Protein AF-A0A8J3MS74-F1 (afdb_monomer_lite)

Sequence (322 aa):
MGRALGVECVRGQVSFDDCRECAAQPLHPCPWPSDLVAMMRGEGFNEPDEQTFSPSRILGCSRQRVLMQQHGYYIIMKNQYPMVRGHMFHALMEGAPPVPGWLGAIREVRMSIPIKTRYGTMQFRAKSDCIQVIDTRPGDEVTELDIRVLDYKSTSKIEHSKLKADREHQMQVNMYGLVAAQCIPLYLLADPEDEKLDLVTRRSVKKIHKYLPELVGKSVIVNVVGLEVGYAAMEKARRFVSEGELSDKGKMTKRSRPQEWEDIVLDAITLLPLHTTYSYVQAKIEELIAAEENLPKPFEPDEDDYWRCERCPVYDACHKEG

Foldseek 3Di:
DAAAQEAQDPVGGDGPVVVLVLLPDPDRPGPDHNVLVVVLVDPPPDQDPLQEAELVNFQDDLQVVLCVHVDHHHHYSVVSNQVSVFVVVLVVLQPDDPDPPFPFKQAQAKFWDWAQAPVGTGIYIYGFRIKTFDDWADDPAEIETEIETEHEHEDQDDALPCQEDDPSVLLNSLLVLLRCQPGLQVLLQDDLPPPPDDPSSSVNSVSSCVGCVVSRNGRYGYHHPKYKYWYDHPVDIDMAMQDDWDWDFGDFPDPDPVTDTDIGTHDHRDNDDSVVSSVSRRVSSVVSVCCSVDPDDQDPPPDPCRDDLVPGPCSCVNVVVD

Organism: NCBI:txid2778364

Secondary structure (DSSP, 8-state):
---EEEEEETTEEEEHHHHHHHHTSTT-S-SS-HHHHHHHH-S--PPPPTTEE-HHHHSS-HHHHHHHHHS-EEEEHHHHHHHHHHHHHHHHHHHSPPPTT-SEEEEEEEEEEEEEETTEEEEEEEEEEEEEEEEEE--SS-EEEEEEEEEEEE-S---TT--S--HHHHHHHHHHHHHHHHHHHHHHHS-TT-TTS-HHHHHHHHHHHHH-GGGTTS-EEEEEEEEEEEEE-SS-EEEEESSS-EEEEEEEEE-SSSPEEEEEEEPPP----HHHHHHHHHHHHHHHHHHHHH---PPPTTSTTTT-GGG-TTHHHHHHH-

pLDDT: mean 87.59, std 13.0, range [40.66, 98.62]

Radius of gyration: 22.31 Å; chains: 1; bounding box: 61×44×61 Å

InterPro domains:
  IPR011604 PD-(D/E)XK endonuclease-like domain superfamily [G3DSA:3.90.320.10] (39-320)
  IPR038726 PD-(D/E)XK endonuclease-like domain, AddAB-type [PF12705] (120-319)

Structure (mmCIF, N/CA/C/O backbone):
data_AF-A0A8J3MS74-F1
#
_entry.i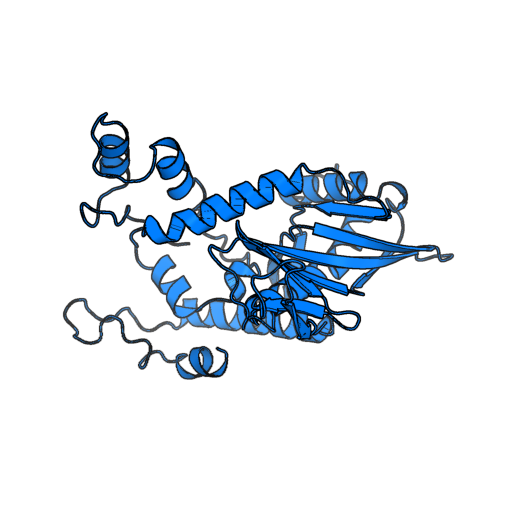d   AF-A0A8J3MS74-F1
#
loop_
_atom_site.group_PDB
_atom_site.id
_atom_site.type_symbol
_atom_site.label_atom_id
_atom_site.label_alt_id
_atom_site.label_comp_id
_atom_site.label_asym_id
_atom_site.label_entity_id
_atom_site.label_seq_id
_atom_site.pdbx_PDB_ins_code
_atom_site.Cartn_x
_atom_site.Cartn_y
_atom_site.Cartn_z
_atom_site.occupancy
_atom_site.B_iso_or_equiv
_atom_site.auth_seq_id
_atom_site.auth_comp_id
_atom_site.auth_asym_id
_atom_site.auth_atom_id
_atom_site.pdbx_PDB_model_num
ATOM 1 N N . MET A 1 1 ? 16.541 1.533 -3.091 1.00 58.94 1 MET A N 1
ATOM 2 C CA . MET A 1 1 ? 16.831 1.026 -4.454 1.00 58.94 1 MET A CA 1
ATOM 3 C C . MET A 1 1 ? 18.295 1.312 -4.742 1.00 58.94 1 MET A C 1
ATOM 5 O O . MET A 1 1 ? 18.808 2.240 -4.134 1.00 58.94 1 MET A O 1
ATOM 9 N N . GLY A 1 2 ? 18.976 0.541 -5.592 1.00 62.22 2 GLY A N 1
ATOM 10 C CA . GLY A 1 2 ? 20.381 0.834 -5.906 1.00 62.22 2 GLY A CA 1
ATOM 11 C C . GLY A 1 2 ? 20.553 2.057 -6.784 1.00 62.22 2 GLY A C 1
ATOM 12 O O . GLY A 1 2 ? 19.585 2.724 -7.168 1.00 62.22 2 GLY A O 1
ATOM 13 N N . ARG A 1 3 ? 21.814 2.344 -7.098 1.00 76.38 3 ARG A N 1
ATOM 14 C CA . ARG A 1 3 ? 22.207 3.519 -7.868 1.00 76.38 3 ARG A CA 1
ATOM 15 C C . ARG A 1 3 ? 21.774 3.369 -9.327 1.00 76.38 3 ARG A C 1
ATOM 17 O O . ARG A 1 3 ? 22.382 2.620 -10.086 1.00 76.38 3 ARG A O 1
ATOM 24 N N . ALA A 1 4 ? 20.757 4.119 -9.740 1.00 79.44 4 ALA A N 1
ATOM 25 C CA . ALA A 1 4 ? 20.441 4.247 -11.157 1.00 79.44 4 ALA A CA 1
ATOM 26 C C . ALA A 1 4 ? 21.623 4.914 -11.893 1.00 79.44 4 ALA A C 1
ATOM 28 O O . ALA A 1 4 ? 22.127 5.952 -11.461 1.00 79.44 4 ALA A O 1
ATOM 29 N N . LEU A 1 5 ? 22.082 4.309 -12.989 1.00 83.12 5 LEU A N 1
ATOM 30 C CA . LEU A 1 5 ? 23.198 4.802 -13.809 1.00 83.12 5 LEU A CA 1
ATOM 31 C C . LEU A 1 5 ? 22.742 5.843 -14.840 1.00 83.12 5 LEU A C 1
ATOM 33 O O . LEU A 1 5 ? 23.529 6.672 -15.295 1.00 83.12 5 LEU A O 1
ATOM 37 N N . GLY A 1 6 ? 21.464 5.802 -15.204 1.00 87.38 6 GLY A N 1
ATOM 38 C CA . GLY A 1 6 ? 20.871 6.653 -16.221 1.00 87.38 6 GLY A CA 1
ATOM 39 C C . GLY A 1 6 ? 19.510 6.125 -16.653 1.00 87.38 6 GLY A C 1
ATOM 40 O O . GLY A 1 6 ? 18.809 5.468 -15.878 1.00 87.38 6 GLY A O 1
ATOM 41 N N . VAL A 1 7 ? 19.138 6.382 -17.905 1.00 88.12 7 VAL A N 1
ATOM 42 C CA . VAL A 1 7 ? 17.865 5.938 -18.483 1.00 88.12 7 VAL A CA 1
ATOM 43 C C . VAL A 1 7 ? 18.086 5.095 -19.733 1.00 88.12 7 VAL A C 1
ATOM 45 O O . VAL A 1 7 ? 19.011 5.334 -20.506 1.00 88.12 7 VAL A O 1
ATOM 48 N N . GLU A 1 8 ? 17.203 4.130 -19.952 1.00 90.00 8 GLU A N 1
ATOM 49 C CA . GLU A 1 8 ? 17.050 3.440 -21.226 1.00 90.00 8 GLU A CA 1
ATOM 50 C C . GLU A 1 8 ? 15.904 4.099 -22.004 1.00 90.00 8 GLU A C 1
ATOM 52 O O . GLU A 1 8 ? 14.760 4.179 -21.533 1.00 90.00 8 GLU A O 1
ATOM 57 N N . CYS A 1 9 ? 16.220 4.623 -23.189 1.00 88.00 9 CYS A N 1
ATOM 58 C CA . CYS A 1 9 ? 15.274 5.313 -24.062 1.00 88.00 9 CYS A CA 1
ATOM 59 C C . CYS A 1 9 ? 15.516 4.970 -25.542 1.00 88.00 9 CYS A C 1
ATOM 61 O O . CYS A 1 9 ? 16.286 4.075 -25.877 1.00 88.00 9 CYS A O 1
ATOM 63 N N . VAL A 1 10 ? 14.880 5.707 -26.460 1.00 88.44 10 VAL A N 1
ATOM 64 C CA . VAL A 1 10 ? 15.026 5.503 -27.917 1.00 88.44 10 VAL A CA 1
ATOM 65 C C . VAL A 1 10 ? 16.458 5.703 -28.440 1.00 88.44 10 VAL A C 1
ATOM 67 O O . VAL A 1 10 ? 16.754 5.311 -29.562 1.00 88.44 10 VAL A O 1
ATOM 70 N N . ARG A 1 11 ? 17.349 6.304 -27.638 1.00 88.31 11 ARG A N 1
ATOM 71 C CA . ARG A 1 11 ? 18.782 6.479 -27.932 1.00 88.31 11 ARG A CA 1
ATOM 72 C C . ARG A 1 11 ? 19.665 5.382 -27.313 1.00 88.31 11 ARG A C 1
ATOM 74 O O . ARG A 1 11 ? 20.883 5.489 -27.390 1.00 88.31 11 ARG A O 1
ATOM 81 N N . GLY A 1 12 ? 19.071 4.362 -26.691 1.00 90.31 12 GLY A N 1
ATOM 82 C CA . GLY A 1 12 ? 19.771 3.344 -25.907 1.00 90.31 12 GLY A CA 1
ATOM 83 C C . GLY A 1 12 ? 19.919 3.735 -24.434 1.00 90.31 12 GLY A C 1
ATOM 84 O O . GLY A 1 12 ? 19.079 4.448 -23.882 1.00 90.31 12 GLY A O 1
ATOM 85 N N . GLN A 1 13 ? 20.983 3.242 -23.801 1.00 91.75 13 GLN A N 1
ATOM 86 C CA . GLN A 1 13 ? 21.345 3.544 -22.416 1.00 91.75 13 GLN A CA 1
ATOM 87 C C . GLN A 1 13 ? 22.157 4.843 -22.368 1.00 91.75 13 GLN A C 1
ATOM 89 O O . GLN A 1 13 ? 23.246 4.917 -22.931 1.00 91.75 13 GLN A O 1
ATOM 94 N N . VAL A 1 14 ? 21.625 5.876 -21.715 1.00 91.06 14 VAL A N 1
ATOM 95 C CA . VAL A 1 14 ? 22.258 7.203 -21.621 1.00 91.06 14 VAL A CA 1
ATOM 96 C C . VAL A 1 14 ? 22.320 7.671 -20.173 1.00 91.06 14 VAL A C 1
ATOM 98 O O . VAL A 1 14 ? 21.471 7.293 -19.362 1.00 91.06 14 VAL A O 1
ATOM 101 N N . SER A 1 15 ? 23.312 8.498 -19.834 1.00 90.75 15 SER A N 1
ATOM 102 C CA . SER A 1 15 ? 23.435 9.063 -18.486 1.00 90.75 15 SER A CA 1
ATOM 103 C C . SER A 1 15 ? 22.275 10.018 -18.162 1.00 90.75 15 SER A C 1
ATOM 105 O O . SER A 1 15 ? 21.540 10.474 -19.046 1.00 90.75 15 SER A O 1
ATOM 107 N N . PHE A 1 16 ? 22.090 10.352 -16.882 1.00 88.50 16 PHE A N 1
ATOM 108 C CA . PHE A 1 16 ? 21.077 11.339 -16.491 1.00 88.50 16 PHE A CA 1
ATOM 109 C C . PHE A 1 16 ? 21.352 12.741 -17.037 1.00 88.50 16 PHE A C 1
ATOM 111 O O . PHE A 1 16 ? 20.392 13.450 -17.361 1.00 88.50 16 PHE A O 1
ATOM 118 N N . ASP A 1 17 ? 22.625 13.126 -17.150 1.00 90.00 17 ASP A N 1
ATOM 119 C CA . ASP A 1 17 ? 23.031 14.418 -17.700 1.00 90.00 17 ASP A CA 1
ATOM 120 C C . ASP A 1 17 ? 22.731 14.479 -19.201 1.00 90.00 17 ASP A C 1
ATOM 122 O O . ASP A 1 17 ? 22.009 15.381 -19.627 1.00 90.00 17 ASP A O 1
ATOM 126 N N . ASP A 1 18 ? 23.114 13.450 -19.966 1.00 92.81 18 ASP A N 1
ATOM 127 C CA . ASP A 1 18 ? 22.788 13.352 -21.398 1.00 92.81 18 ASP A CA 1
ATOM 128 C C . ASP A 1 18 ? 21.273 13.357 -21.635 1.00 92.81 18 ASP A C 1
ATOM 130 O O . ASP A 1 18 ? 20.766 13.981 -22.571 1.00 92.81 18 ASP A O 1
ATOM 134 N N . CYS A 1 19 ? 20.517 12.664 -20.776 1.00 90.56 19 CYS A N 1
ATOM 135 C CA . CYS A 1 19 ? 19.060 12.671 -20.825 1.00 90.56 19 CYS A CA 1
ATOM 136 C C . CYS A 1 19 ? 18.491 14.073 -20.562 1.00 90.56 19 CYS A C 1
ATOM 138 O O . CYS A 1 19 ? 17.530 14.472 -21.222 1.00 90.56 19 CYS A O 1
ATOM 140 N N . ARG A 1 20 ? 19.051 14.820 -19.599 1.00 89.56 20 ARG A N 1
ATOM 141 C CA . ARG A 1 20 ? 18.612 16.184 -19.262 1.00 89.56 20 ARG A CA 1
ATOM 142 C C . ARG A 1 20 ? 18.889 17.145 -20.410 1.00 89.56 20 ARG A C 1
ATOM 144 O O . ARG A 1 20 ? 17.998 17.900 -20.784 1.00 89.56 20 ARG A O 1
ATOM 151 N N . GLU A 1 21 ? 20.095 17.097 -20.964 1.00 91.94 21 GLU A N 1
ATOM 152 C CA . GLU A 1 21 ? 20.491 17.922 -22.104 1.00 91.94 21 GLU A CA 1
ATOM 153 C C . GLU A 1 21 ? 19.622 17.624 -23.322 1.00 91.94 21 GLU A C 1
ATOM 155 O O . GLU A 1 21 ? 19.088 18.541 -23.943 1.00 91.94 21 GLU A O 1
ATOM 160 N N . CYS A 1 22 ? 19.391 16.340 -23.611 1.00 92.19 22 CYS A N 1
ATOM 161 C CA . CYS A 1 22 ? 18.493 15.920 -24.678 1.00 92.19 22 CYS A CA 1
ATOM 162 C C . CYS A 1 22 ? 17.071 16.456 -24.471 1.00 92.19 22 CYS A C 1
ATOM 164 O O . CYS A 1 22 ? 16.480 16.955 -25.419 1.00 92.19 22 CYS A O 1
ATOM 166 N N . ALA A 1 23 ? 16.518 16.370 -23.257 1.00 88.94 23 ALA A N 1
ATOM 167 C CA . ALA A 1 23 ? 15.157 16.821 -22.957 1.00 88.94 23 ALA A CA 1
ATOM 168 C C . ALA A 1 23 ? 14.977 18.348 -23.056 1.00 88.94 23 ALA A C 1
ATOM 170 O O . ALA A 1 23 ? 13.849 18.811 -23.189 1.00 88.94 23 ALA A O 1
ATOM 171 N N . ALA A 1 24 ? 16.060 19.129 -23.006 1.00 88.75 24 ALA A N 1
ATOM 172 C CA . ALA A 1 24 ? 16.021 20.581 -23.187 1.00 88.75 24 ALA A CA 1
ATOM 173 C C . ALA A 1 24 ? 16.026 21.011 -24.668 1.00 88.75 24 ALA A C 1
ATOM 175 O O . ALA A 1 24 ? 15.796 22.182 -24.971 1.00 88.75 24 ALA A O 1
ATOM 176 N N . GLN A 1 25 ? 16.297 20.092 -25.602 1.00 90.44 25 GLN A N 1
ATOM 177 C CA . GLN A 1 25 ? 16.328 20.407 -27.029 1.00 90.44 25 GLN A CA 1
ATOM 178 C C . GLN A 1 25 ? 14.903 20.560 -27.592 1.00 90.44 25 GLN A C 1
ATOM 180 O O . GLN A 1 25 ? 14.067 19.688 -27.353 1.00 90.44 25 GLN A O 1
ATOM 185 N N . PRO A 1 26 ? 14.624 21.586 -28.423 1.00 87.31 26 PRO A N 1
ATOM 186 C CA . PRO A 1 26 ? 13.295 21.791 -29.014 1.00 87.31 26 PRO A CA 1
ATOM 187 C C . PRO A 1 26 ? 12.783 20.621 -29.869 1.00 87.31 26 PRO A C 1
ATOM 189 O O . PRO A 1 26 ? 11.578 20.449 -30.019 1.00 87.31 26 PRO A O 1
ATOM 192 N N . LEU A 1 27 ? 13.695 19.831 -30.447 1.00 88.69 27 LEU A N 1
ATOM 193 C CA . LEU A 1 27 ? 13.400 18.693 -31.327 1.00 88.69 27 LEU A CA 1
ATOM 194 C C . LEU A 1 27 ? 13.937 17.381 -30.742 1.00 88.69 27 LEU A C 1
ATOM 196 O O . LEU A 1 27 ? 14.545 16.571 -31.443 1.00 88.69 27 LEU A O 1
ATOM 200 N N . HIS A 1 28 ? 13.761 17.177 -29.437 1.00 87.88 28 HIS A N 1
ATOM 201 C CA . HIS A 1 28 ? 14.205 15.947 -28.797 1.00 87.88 28 HIS A CA 1
ATOM 202 C C . HIS A 1 28 ? 13.420 14.721 -29.314 1.00 87.88 28 HIS A C 1
ATOM 204 O O . HIS A 1 28 ? 12.200 14.784 -29.466 1.00 87.88 28 HIS A O 1
ATOM 210 N N . PRO A 1 29 ? 14.062 13.555 -29.519 1.00 89.12 29 PRO A N 1
ATOM 211 C CA . PRO A 1 29 ? 13.388 12.349 -30.017 1.00 89.12 29 PRO A CA 1
ATOM 212 C C . PRO A 1 29 ? 12.508 11.660 -28.957 1.00 89.12 29 PRO A C 1
ATOM 214 O O . PRO A 1 29 ? 11.868 10.648 -29.236 1.00 89.12 29 PRO A O 1
ATOM 217 N N . CYS A 1 30 ? 12.508 12.163 -27.718 1.00 87.12 30 CYS A N 1
ATOM 218 C CA . CYS A 1 30 ? 11.724 11.617 -26.618 1.00 87.12 30 CYS A CA 1
ATOM 219 C C . CYS A 1 30 ? 10.216 11.842 -26.855 1.00 87.12 30 CYS A C 1
ATOM 221 O O . CYS A 1 30 ? 9.818 12.977 -27.114 1.00 87.12 30 CYS A O 1
ATOM 223 N N . PRO A 1 31 ? 9.358 10.812 -26.714 1.00 89.12 31 PRO A N 1
ATOM 224 C CA . PRO A 1 31 ? 7.909 10.973 -26.853 1.00 89.12 31 PRO A CA 1
ATOM 225 C C . PRO A 1 31 ? 7.257 11.656 -25.637 1.00 89.12 31 PRO A C 1
ATOM 227 O O . PRO A 1 31 ? 6.061 11.940 -25.663 1.00 89.12 31 PRO A O 1
ATOM 230 N N . TRP A 1 32 ? 8.013 11.886 -24.559 1.00 89.50 32 TRP A N 1
ATOM 231 C CA . TRP A 1 32 ? 7.524 12.479 -23.316 1.00 89.50 32 TRP A CA 1
ATOM 232 C C . TRP A 1 32 ? 8.017 13.924 -23.158 1.00 89.50 32 TRP A C 1
ATOM 234 O O . TRP A 1 32 ? 9.197 14.174 -23.417 1.00 89.50 32 TRP A O 1
ATOM 244 N N . PRO A 1 33 ? 7.166 14.851 -22.675 1.00 89.00 33 PRO A N 1
ATOM 245 C CA . PRO A 1 33 ? 7.584 16.209 -22.326 1.00 89.00 33 PRO A CA 1
ATOM 246 C C . PRO A 1 33 ? 8.693 16.228 -21.266 1.00 89.00 33 PRO A C 1
ATOM 248 O O . PRO A 1 33 ? 8.739 15.352 -20.396 1.00 89.00 33 PRO A O 1
ATOM 251 N N . SER A 1 34 ? 9.542 17.257 -21.290 1.00 86.50 34 SER A N 1
ATOM 252 C CA . SER A 1 34 ? 10.670 17.443 -20.362 1.00 86.50 34 SER A CA 1
ATOM 253 C C . SER A 1 34 ? 10.263 17.368 -18.885 1.00 86.50 34 SER A C 1
ATOM 255 O O . SER A 1 34 ? 10.931 16.690 -18.102 1.00 86.50 34 SER A O 1
ATOM 257 N N . ASP A 1 35 ? 9.140 17.984 -18.513 1.00 87.88 35 ASP A N 1
ATOM 258 C CA . ASP A 1 35 ? 8.624 17.972 -17.138 1.00 87.88 35 ASP A CA 1
ATOM 259 C C . ASP A 1 35 ? 8.248 16.555 -16.686 1.00 87.88 35 ASP A C 1
ATOM 261 O O . ASP A 1 35 ? 8.563 16.129 -15.575 1.00 87.88 35 ASP A O 1
ATOM 265 N N . LEU A 1 36 ? 7.643 15.773 -17.583 1.00 87.94 36 LEU A N 1
ATOM 266 C CA . LEU A 1 36 ? 7.285 14.385 -17.309 1.00 87.94 36 LEU A CA 1
ATOM 267 C C . LEU A 1 36 ? 8.533 13.497 -17.213 1.00 87.94 36 LEU A C 1
ATOM 269 O O . LEU A 1 36 ? 8.594 12.615 -16.360 1.00 87.94 36 LEU A O 1
ATOM 273 N N . VAL A 1 37 ? 9.550 13.744 -18.045 1.00 87.12 37 VAL A N 1
ATOM 274 C CA . VAL A 1 37 ? 10.865 13.089 -17.935 1.00 87.12 37 VAL A CA 1
ATOM 275 C C . VAL A 1 37 ? 11.524 13.419 -16.597 1.00 87.12 37 VAL A C 1
ATOM 277 O O . VAL A 1 37 ? 12.080 12.529 -15.958 1.00 87.12 37 VAL A O 1
ATOM 280 N N . ALA A 1 38 ? 11.435 14.665 -16.126 1.00 86.50 38 ALA A N 1
ATOM 281 C CA . ALA A 1 38 ? 11.922 15.039 -14.803 1.00 86.50 38 ALA A CA 1
ATOM 282 C C . ALA A 1 38 ? 11.211 14.255 -13.689 1.00 86.50 38 ALA A C 1
ATOM 284 O O . ALA A 1 38 ? 11.887 13.670 -12.845 1.00 86.50 38 ALA A O 1
ATOM 285 N N . MET A 1 39 ? 9.882 14.136 -13.748 1.00 87.75 39 MET A N 1
ATOM 286 C CA . MET A 1 39 ? 9.114 13.333 -12.788 1.00 87.75 39 MET A CA 1
ATOM 287 C C . MET A 1 39 ? 9.454 11.836 -12.845 1.00 87.75 39 MET A C 1
ATOM 289 O O . MET A 1 39 ? 9.576 11.204 -11.800 1.00 87.75 39 MET A O 1
ATOM 293 N N . MET A 1 40 ? 9.630 11.266 -14.044 1.00 86.50 40 MET A N 1
ATOM 294 C CA . MET A 1 40 ? 9.975 9.846 -14.242 1.00 86.50 40 MET A CA 1
ATOM 295 C C . MET A 1 40 ? 11.378 9.493 -13.748 1.00 86.50 40 MET A C 1
ATOM 297 O O . MET A 1 40 ? 11.622 8.346 -13.385 1.00 86.50 40 MET A O 1
ATOM 301 N N . ARG A 1 41 ? 12.296 10.465 -13.729 1.00 80.44 41 ARG A N 1
ATOM 302 C CA . ARG A 1 41 ? 13.608 10.293 -13.100 1.00 80.44 41 ARG A CA 1
ATOM 303 C C . ARG A 1 41 ? 13.505 10.300 -11.582 1.00 80.44 41 ARG A C 1
ATOM 305 O O . ARG A 1 41 ? 14.260 9.577 -10.963 1.00 80.44 41 ARG A O 1
ATOM 312 N N . GLY A 1 42 ? 12.566 11.059 -11.013 1.00 67.12 42 GLY A N 1
ATOM 313 C CA . GLY A 1 42 ? 12.290 11.118 -9.578 1.00 67.12 42 GLY A CA 1
ATOM 314 C C . GLY A 1 42 ? 13.467 11.593 -8.711 1.00 67.12 42 GLY A C 1
ATOM 315 O O . GLY A 1 42 ? 14.634 11.345 -8.980 1.00 67.12 42 GLY A O 1
ATOM 316 N N . GLU A 1 43 ? 13.163 12.235 -7.587 1.00 48.69 43 GLU A N 1
ATOM 317 C CA . GLU A 1 43 ? 14.151 12.532 -6.529 1.00 48.69 43 GLU A CA 1
ATOM 318 C C . GLU A 1 43 ? 14.304 11.352 -5.539 1.00 48.69 43 GLU A C 1
ATOM 320 O O . GLU A 1 43 ? 14.926 11.464 -4.490 1.00 48.69 43 GLU A O 1
ATOM 325 N N . GLY A 1 44 ? 13.679 10.207 -5.846 1.00 48.66 44 GLY A N 1
ATOM 326 C CA . GLY A 1 44 ? 13.337 9.155 -4.885 1.00 48.66 44 GLY A CA 1
ATOM 327 C C . GLY A 1 44 ? 14.213 7.904 -4.893 1.00 48.66 44 GLY A C 1
ATOM 328 O O . GLY A 1 44 ? 13.906 6.970 -4.152 1.00 48.66 44 GLY A O 1
ATOM 329 N N . PHE A 1 45 ? 15.303 7.859 -5.663 1.00 53.28 45 PHE A N 1
ATOM 330 C CA . PHE A 1 45 ? 16.307 6.791 -5.542 1.00 53.28 45 PHE A CA 1
ATOM 331 C C . PHE A 1 45 ? 17.236 7.042 -4.354 1.00 53.28 45 PHE A C 1
ATOM 333 O O . PHE A 1 45 ? 18.453 6.952 -4.468 1.00 53.28 45 PHE A O 1
ATOM 340 N N . ASN A 1 46 ? 16.655 7.388 -3.207 1.00 50.22 46 ASN A N 1
ATOM 341 C CA . ASN A 1 46 ? 17.407 7.413 -1.969 1.00 50.22 46 ASN A CA 1
ATOM 342 C C . ASN A 1 46 ? 17.854 5.985 -1.653 1.00 50.22 46 ASN A C 1
ATOM 344 O O . ASN A 1 46 ? 17.113 5.012 -1.885 1.00 50.22 46 ASN A O 1
ATOM 348 N N . GLU A 1 47 ? 19.074 5.874 -1.134 1.00 51.88 47 GLU A N 1
ATOM 349 C CA . GLU A 1 47 ? 19.555 4.632 -0.550 1.00 51.88 47 GLU A CA 1
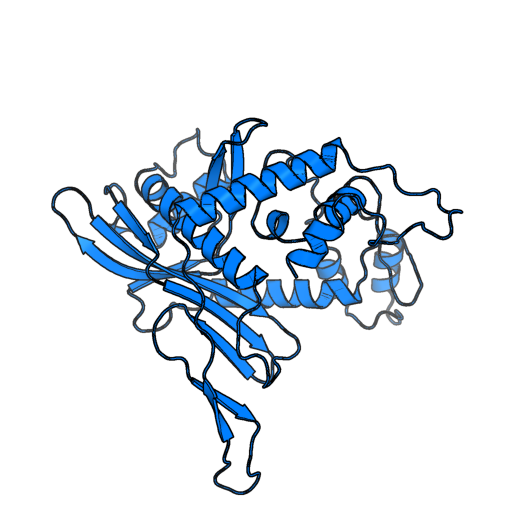ATOM 350 C C . GLU A 1 47 ? 18.514 4.170 0.477 1.00 51.88 47 GLU A C 1
ATOM 352 O O . GLU A 1 47 ? 18.045 4.969 1.298 1.00 51.88 47 GLU A O 1
ATOM 357 N N . PRO A 1 48 ? 18.025 2.927 0.357 1.00 58.62 48 PRO A N 1
ATOM 358 C CA . PRO A 1 48 ? 17.038 2.433 1.290 1.00 58.62 48 PRO A CA 1
ATOM 359 C C . PRO A 1 48 ? 17.698 2.378 2.667 1.00 58.62 48 PRO A C 1
ATOM 361 O O . PRO A 1 48 ? 18.777 1.816 2.805 1.00 58.62 48 PRO A O 1
ATOM 364 N N . ASP A 1 49 ? 17.036 2.933 3.679 1.00 70.44 49 ASP A N 1
ATOM 365 C CA . ASP A 1 49 ? 17.364 2.616 5.066 1.00 70.44 49 ASP A CA 1
ATOM 366 C C . ASP A 1 49 ? 17.268 1.089 5.226 1.00 70.44 49 ASP A C 1
ATOM 368 O O . ASP A 1 49 ? 16.201 0.498 5.002 1.00 70.44 49 ASP A O 1
ATOM 372 N N . GLU A 1 50 ? 18.401 0.453 5.534 1.00 73.31 50 GLU A N 1
ATOM 373 C CA . GLU A 1 50 ? 18.545 -1.003 5.609 1.00 73.31 50 GLU A CA 1
ATOM 374 C C . GLU A 1 50 ? 17.511 -1.619 6.562 1.00 73.31 50 GLU A C 1
ATOM 376 O O . GLU A 1 50 ? 17.018 -2.715 6.306 1.00 73.31 50 GLU A O 1
ATOM 381 N N . GLN A 1 51 ? 17.079 -0.876 7.586 1.00 81.94 51 GLN A N 1
ATOM 382 C CA . GLN A 1 51 ? 16.155 -1.360 8.615 1.00 81.94 51 GLN A CA 1
ATOM 383 C C . GLN A 1 51 ? 14.678 -1.039 8.346 1.00 81.94 51 GLN A C 1
ATOM 385 O O . GLN A 1 51 ? 13.810 -1.431 9.134 1.00 81.94 51 GLN A O 1
ATOM 390 N N . THR A 1 52 ? 14.364 -0.341 7.248 1.00 88.19 52 THR A N 1
ATOM 391 C CA . THR A 1 52 ? 12.993 0.058 6.909 1.00 88.19 52 THR A CA 1
ATOM 392 C C . THR A 1 52 ? 12.429 -0.766 5.745 1.00 88.19 52 THR A C 1
ATOM 394 O O . THR A 1 52 ? 12.843 -0.651 4.588 1.00 88.19 52 THR A O 1
ATOM 397 N N . PHE A 1 53 ? 11.382 -1.535 6.031 1.00 93.94 53 PHE A N 1
ATOM 398 C CA . PHE A 1 53 ? 10.616 -2.330 5.073 1.00 93.94 53 PHE A CA 1
ATOM 399 C C . PHE A 1 53 ? 9.252 -1.697 4.790 1.00 93.94 53 PHE A C 1
ATOM 401 O O . PHE A 1 53 ? 8.750 -0.901 5.575 1.00 93.94 53 PHE A O 1
ATOM 408 N N . SER A 1 54 ? 8.641 -2.033 3.658 1.00 94.38 54 SER A N 1
ATOM 409 C CA . SER A 1 54 ? 7.301 -1.571 3.274 1.00 94.38 54 SER A CA 1
ATOM 410 C C . SER A 1 54 ? 6.578 -2.645 2.465 1.00 94.38 54 SER A C 1
ATOM 412 O O . SER A 1 54 ? 7.250 -3.520 1.920 1.00 94.38 54 SER A O 1
ATOM 414 N N . PRO A 1 55 ? 5.244 -2.587 2.298 1.00 95.12 55 PRO A N 1
ATOM 415 C CA . PRO A 1 55 ? 4.521 -3.535 1.445 1.00 95.12 55 PRO A CA 1
ATOM 416 C C . PRO A 1 55 ? 5.075 -3.615 0.017 1.00 95.12 55 PRO A C 1
ATOM 418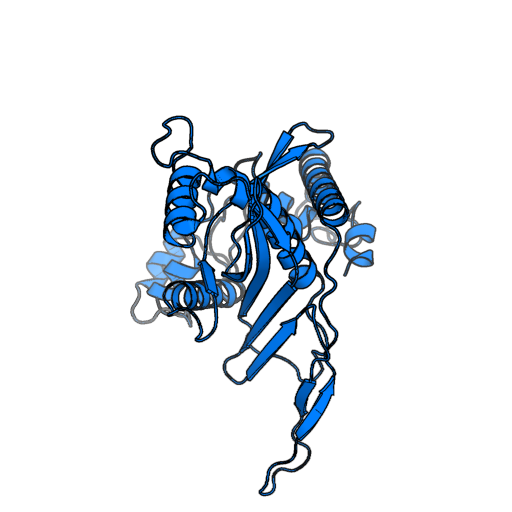 O O . PRO A 1 55 ? 5.310 -4.700 -0.510 1.00 95.12 55 PRO A O 1
ATOM 421 N N . SER A 1 56 ? 5.395 -2.467 -0.586 1.00 89.69 56 SER A N 1
ATOM 422 C CA . SER A 1 56 ? 6.020 -2.415 -1.910 1.00 89.69 56 SER A CA 1
ATOM 423 C C . SER A 1 56 ? 7.490 -2.839 -1.911 1.00 89.69 56 SER A C 1
ATOM 425 O O . SER A 1 56 ? 7.999 -3.144 -2.986 1.00 89.69 56 SER A O 1
ATOM 427 N N . ARG A 1 57 ? 8.189 -2.879 -0.760 1.00 88.88 57 ARG A N 1
ATOM 428 C CA . ARG A 1 57 ? 9.512 -3.527 -0.595 1.00 88.88 57 ARG A CA 1
ATOM 429 C C . ARG A 1 57 ? 9.390 -5.056 -0.450 1.00 88.88 57 ARG A C 1
ATOM 431 O O . ARG A 1 57 ? 10.225 -5.806 -0.929 1.00 88.88 57 ARG A O 1
ATOM 438 N N . ILE A 1 58 ? 8.294 -5.448 0.175 1.00 93.38 58 ILE A N 1
ATOM 439 C CA . ILE A 1 58 ? 7.754 -6.763 0.486 1.00 93.38 58 ILE A CA 1
ATOM 440 C C . ILE A 1 58 ? 7.484 -7.782 -0.615 1.00 93.38 58 ILE A C 1
ATOM 442 O O . ILE A 1 58 ? 7.889 -8.936 -0.591 1.00 93.38 58 ILE A O 1
ATOM 446 N N . LEU A 1 59 ? 6.623 -7.325 -1.525 1.00 91.06 59 LEU A N 1
ATOM 447 C CA . LEU A 1 59 ? 5.735 -8.176 -2.318 1.00 91.06 59 LEU A CA 1
ATOM 448 C C . LEU A 1 59 ? 6.292 -8.551 -3.690 1.00 91.06 59 LEU A C 1
ATOM 450 O O . LEU A 1 59 ? 5.628 -9.242 -4.440 1.00 91.06 59 LEU A O 1
ATOM 454 N N . GLY A 1 60 ? 7.496 -8.093 -4.024 1.00 85.19 60 GLY A N 1
ATOM 455 C CA . GLY A 1 60 ? 8.113 -8.343 -5.331 1.00 85.19 60 GLY A CA 1
ATOM 456 C C . GLY A 1 60 ? 9.379 -9.167 -5.186 1.00 85.19 60 GLY A C 1
ATOM 457 O O . GLY A 1 60 ? 9.893 -9.292 -4.079 1.00 85.19 60 GLY A O 1
ATOM 458 N N . CYS A 1 61 ? 9.920 -9.649 -6.302 1.00 83.25 61 CYS A N 1
ATOM 459 C CA . CYS A 1 61 ? 11.066 -10.555 -6.320 1.00 83.25 61 CYS A CA 1
ATOM 460 C C . CYS A 1 61 ? 12.261 -10.037 -5.495 1.00 83.25 61 CYS A C 1
ATOM 462 O O . CYS A 1 61 ? 12.914 -9.056 -5.866 1.00 83.25 61 CYS A O 1
ATOM 464 N N . SER A 1 62 ? 12.576 -10.745 -4.407 1.00 83.94 62 SER A N 1
ATOM 465 C CA . SER A 1 62 ? 13.702 -10.454 -3.513 1.00 83.94 62 SER A CA 1
ATOM 466 C C . SER A 1 62 ? 15.025 -10.388 -4.287 1.00 83.94 62 SER A C 1
ATOM 468 O O . SER A 1 62 ? 15.767 -9.417 -4.163 1.00 83.94 62 SER A O 1
ATOM 470 N N . ARG A 1 63 ? 15.273 -11.338 -5.203 1.00 80.88 63 ARG A N 1
ATOM 471 C CA . ARG A 1 63 ? 16.473 -11.341 -6.062 1.00 80.88 63 ARG A CA 1
ATOM 472 C C . ARG A 1 63 ? 16.575 -10.106 -6.945 1.00 80.88 63 ARG A C 1
ATOM 474 O O . ARG A 1 63 ? 17.623 -9.470 -6.969 1.00 80.88 63 ARG A O 1
ATOM 481 N N . GLN A 1 64 ? 15.510 -9.770 -7.672 1.00 80.69 64 GLN A N 1
ATOM 482 C CA . GLN A 1 64 ? 15.516 -8.603 -8.553 1.00 80.69 64 GLN A CA 1
ATOM 483 C C . GLN A 1 64 ? 15.849 -7.335 -7.762 1.00 80.69 64 GLN A C 1
ATOM 485 O O . GLN A 1 64 ? 16.664 -6.534 -8.208 1.00 80.69 64 GLN A O 1
ATOM 490 N N . ARG A 1 65 ? 15.261 -7.176 -6.571 1.00 81.50 65 ARG A N 1
ATOM 491 C CA . ARG A 1 65 ? 15.495 -6.011 -5.707 1.00 81.50 65 ARG A CA 1
ATOM 492 C C . ARG A 1 65 ? 16.948 -5.890 -5.286 1.00 81.50 65 ARG A C 1
ATOM 494 O O . ARG A 1 65 ? 17.514 -4.811 -5.426 1.00 81.50 65 ARG A O 1
ATOM 501 N N . VAL A 1 66 ? 17.538 -6.976 -4.795 1.00 80.62 66 VAL A N 1
ATOM 502 C CA . VAL A 1 66 ? 18.929 -6.960 -4.341 1.00 80.62 66 VAL A CA 1
ATOM 503 C C . VAL A 1 66 ? 19.886 -6.758 -5.508 1.00 80.62 66 VAL A C 1
ATOM 505 O O . VAL A 1 66 ? 20.797 -5.949 -5.391 1.00 80.62 66 VAL A O 1
ATOM 508 N N . LEU A 1 67 ? 19.652 -7.391 -6.662 1.00 78.00 67 LEU A N 1
ATOM 509 C CA . LEU A 1 67 ? 20.470 -7.148 -7.854 1.00 78.00 67 LEU A CA 1
ATOM 510 C C . LEU A 1 67 ? 20.384 -5.685 -8.301 1.00 78.00 67 LEU A C 1
ATOM 512 O O . LEU A 1 67 ? 21.408 -5.074 -8.575 1.00 78.00 67 LEU A O 1
ATOM 516 N N . MET A 1 68 ? 19.187 -5.091 -8.300 1.00 78.31 68 MET A N 1
ATOM 517 C CA . MET A 1 68 ? 19.011 -3.658 -8.562 1.00 78.31 68 MET A CA 1
ATOM 518 C C . MET A 1 68 ? 19.622 -2.762 -7.477 1.00 78.31 68 MET A C 1
ATOM 520 O O . MET A 1 68 ? 19.754 -1.563 -7.706 1.00 78.31 68 MET A O 1
ATOM 524 N N . GLN A 1 69 ? 19.912 -3.291 -6.283 1.00 77.81 69 GLN A N 1
ATOM 525 C CA . GLN A 1 69 ? 20.570 -2.575 -5.189 1.00 77.81 69 GLN A CA 1
ATOM 526 C C . GLN A 1 69 ? 22.093 -2.630 -5.300 1.00 77.81 69 GLN A C 1
ATOM 528 O O . GLN A 1 69 ? 22.748 -1.596 -5.193 1.00 77.81 69 GLN A O 1
ATOM 533 N N . GLN A 1 70 ? 22.632 -3.825 -5.525 1.00 77.06 70 GLN A N 1
ATOM 534 C CA . GLN A 1 70 ? 24.063 -4.108 -5.605 1.00 77.06 70 GLN A CA 1
ATOM 535 C C . GLN A 1 70 ? 24.667 -3.686 -6.946 1.00 77.06 70 GLN A C 1
ATOM 537 O O . GLN A 1 70 ? 25.833 -3.298 -7.006 1.00 77.06 70 GLN A O 1
ATOM 542 N N . HIS A 1 71 ? 23.878 -3.736 -8.019 1.00 75.88 71 HIS A N 1
ATOM 543 C CA . HIS A 1 71 ? 24.312 -3.376 -9.359 1.00 75.88 71 HIS A CA 1
ATOM 544 C C . HIS A 1 71 ? 23.590 -2.121 -9.822 1.00 75.88 71 HIS A C 1
ATOM 546 O O . HIS A 1 71 ? 22.387 -1.943 -9.613 1.00 75.88 71 HIS A O 1
ATOM 552 N N . GLY A 1 72 ? 24.344 -1.235 -10.468 1.00 71.62 72 GLY A N 1
ATOM 553 C CA . GLY A 1 72 ? 23.739 -0.098 -11.134 1.00 71.62 72 GLY A CA 1
ATOM 554 C C . GLY A 1 72 ? 22.801 -0.569 -12.244 1.00 71.62 72 GLY A C 1
ATOM 555 O O . GLY A 1 72 ? 23.084 -1.548 -12.931 1.00 71.62 72 GLY A O 1
ATOM 556 N N . TYR A 1 73 ? 21.680 0.123 -12.422 1.00 81.00 73 TYR A N 1
ATOM 557 C CA . TYR A 1 73 ? 20.692 -0.205 -13.451 1.00 81.00 73 TYR A CA 1
ATOM 558 C C . TYR A 1 73 ? 20.278 1.038 -14.235 1.00 81.00 73 TYR A C 1
ATOM 560 O O . TYR A 1 73 ? 20.443 2.170 -13.777 1.00 81.00 73 TYR A O 1
ATOM 568 N N . TYR A 1 74 ? 19.715 0.824 -15.420 1.00 83.25 74 TYR A N 1
ATOM 569 C CA . TYR A 1 74 ? 19.120 1.886 -16.222 1.00 83.25 74 TYR A CA 1
ATOM 570 C C . TYR A 1 74 ? 17.611 1.911 -16.021 1.00 83.25 74 TYR A C 1
ATOM 572 O O . TYR A 1 74 ? 16.935 0.882 -16.009 1.00 83.25 74 TYR A O 1
ATOM 580 N N . ILE A 1 75 ? 17.070 3.112 -15.858 1.00 84.88 75 ILE A N 1
ATOM 581 C CA . ILE A 1 75 ? 15.635 3.315 -15.723 1.00 84.88 75 ILE A CA 1
ATOM 582 C C . ILE A 1 75 ? 14.985 3.199 -17.096 1.00 84.88 75 ILE A C 1
ATOM 584 O O . ILE A 1 75 ? 15.210 4.029 -17.974 1.00 84.88 75 ILE A O 1
ATOM 588 N N . ILE A 1 76 ? 14.111 2.214 -17.266 1.00 89.00 76 ILE A N 1
ATOM 589 C CA . ILE A 1 76 ? 13.325 2.074 -18.491 1.00 89.00 76 ILE A CA 1
ATOM 590 C C . ILE A 1 76 ? 12.175 3.085 -18.450 1.00 89.00 76 ILE A C 1
ATOM 592 O O . ILE A 1 76 ? 11.183 2.883 -17.746 1.00 89.00 76 ILE A O 1
ATOM 596 N N . MET A 1 77 ? 12.283 4.168 -19.224 1.00 85.50 77 MET A N 1
ATOM 597 C CA . MET A 1 77 ? 11.332 5.295 -19.181 1.00 85.50 77 MET A CA 1
ATOM 598 C C . MET A 1 77 ? 9.883 4.869 -19.444 1.00 85.50 77 MET A C 1
ATOM 600 O O . MET A 1 77 ? 8.955 5.317 -18.771 1.00 85.50 77 MET A O 1
ATOM 604 N N . LYS A 1 78 ? 9.689 3.920 -20.367 1.00 86.88 78 LYS A N 1
ATOM 605 C CA . LYS A 1 78 ? 8.371 3.351 -20.680 1.00 86.88 78 LYS A CA 1
ATOM 606 C C . LYS A 1 78 ? 7.702 2.706 -19.457 1.00 86.88 78 LYS A C 1
ATOM 608 O O . LYS A 1 78 ? 6.481 2.771 -19.339 1.00 86.88 78 LYS A O 1
ATOM 613 N N . ASN A 1 79 ? 8.491 2.134 -18.548 1.00 87.31 79 ASN A N 1
ATOM 614 C CA . ASN A 1 79 ? 7.999 1.481 -17.335 1.00 87.31 79 ASN A CA 1
ATOM 615 C C . ASN A 1 79 ? 7.782 2.477 -16.183 1.00 87.31 79 ASN A C 1
ATOM 617 O O . ASN A 1 79 ? 7.003 2.189 -15.279 1.00 87.31 79 ASN A O 1
ATOM 621 N N . GLN A 1 80 ? 8.411 3.658 -16.226 1.00 87.94 80 GLN A N 1
ATOM 622 C CA . GLN A 1 80 ? 8.231 4.700 -15.207 1.00 87.94 80 GLN A CA 1
ATOM 623 C C . GLN A 1 80 ? 6.972 5.532 -15.405 1.00 87.94 80 GLN A C 1
ATOM 625 O O . GLN A 1 80 ? 6.366 5.975 -14.429 1.00 87.94 80 GLN A O 1
ATOM 630 N N . TYR A 1 81 ? 6.546 5.743 -16.651 1.00 88.38 81 TYR A N 1
ATOM 631 C CA . TYR A 1 81 ? 5.364 6.559 -16.920 1.00 88.38 81 TYR A CA 1
ATOM 632 C C . TYR A 1 81 ? 4.105 6.087 -16.158 1.00 88.38 81 TYR A C 1
ATOM 634 O O . TYR A 1 81 ? 3.462 6.924 -15.517 1.00 88.38 81 TYR A O 1
ATOM 642 N N . PRO A 1 82 ? 3.754 4.780 -16.133 1.00 88.62 82 PRO A N 1
ATOM 643 C CA . PRO A 1 82 ? 2.639 4.292 -15.321 1.00 88.62 82 PRO A CA 1
ATOM 644 C C . PRO A 1 82 ? 2.770 4.615 -13.827 1.00 88.62 82 PRO A C 1
ATOM 646 O O . PRO A 1 82 ? 1.760 4.925 -13.196 1.00 88.62 82 PRO A O 1
ATOM 649 N N . MET A 1 83 ? 3.989 4.588 -13.273 1.00 87.94 83 MET A N 1
ATOM 650 C CA . MET A 1 83 ? 4.244 4.922 -11.868 1.00 87.94 83 MET A CA 1
ATOM 651 C C . MET A 1 83 ? 4.002 6.406 -11.592 1.00 87.94 83 MET A C 1
ATOM 653 O O . MET A 1 83 ? 3.273 6.743 -10.663 1.00 87.94 83 MET A O 1
ATOM 657 N N . VAL A 1 84 ? 4.542 7.295 -12.435 1.00 89.50 84 VAL A N 1
ATOM 658 C CA . VAL A 1 84 ? 4.317 8.747 -12.313 1.00 89.50 84 VAL A CA 1
ATOM 659 C C . VAL A 1 84 ? 2.836 9.080 -12.427 1.00 89.50 84 VAL A C 1
ATOM 661 O O . VAL A 1 84 ? 2.301 9.813 -11.599 1.00 89.50 84 VAL A O 1
ATOM 664 N N . ARG A 1 85 ? 2.143 8.493 -13.408 1.00 89.69 85 ARG A N 1
ATOM 665 C CA . ARG A 1 85 ? 0.694 8.654 -13.557 1.00 89.69 85 ARG A CA 1
ATOM 666 C C . ARG A 1 85 ? -0.057 8.187 -12.306 1.00 89.69 85 ARG A C 1
ATOM 668 O O . ARG A 1 85 ? -0.996 8.857 -11.886 1.00 89.69 85 ARG A O 1
ATOM 675 N N . GLY A 1 86 ? 0.358 7.068 -11.710 1.00 89.06 86 GLY A N 1
ATOM 676 C CA . GLY A 1 86 ? -0.186 6.576 -10.444 1.00 89.06 86 GLY A CA 1
ATOM 677 C C . GLY A 1 86 ? -0.004 7.577 -9.304 1.00 89.06 86 GLY A C 1
ATOM 678 O O . GLY A 1 86 ? -0.978 7.916 -8.641 1.00 89.06 86 GLY A O 1
ATOM 679 N N . HIS A 1 87 ? 1.198 8.136 -9.141 1.00 89.12 87 HIS A N 1
ATOM 680 C CA . HIS A 1 87 ? 1.458 9.167 -8.131 1.00 89.12 87 HIS A CA 1
ATOM 681 C C . HIS A 1 87 ? 0.614 10.430 -8.341 1.00 89.12 87 HIS A C 1
ATOM 683 O O . HIS A 1 87 ? 0.090 10.980 -7.376 1.00 89.12 87 HIS A O 1
ATOM 689 N N . MET A 1 88 ? 0.445 10.883 -9.588 1.00 89.94 88 MET A N 1
ATOM 690 C CA . MET A 1 88 ? -0.438 12.015 -9.896 1.00 89.94 88 MET A CA 1
ATOM 691 C C . MET A 1 88 ? -1.887 11.710 -9.509 1.00 89.94 88 MET A C 1
ATOM 693 O O . MET A 1 88 ? -2.560 12.553 -8.921 1.00 89.94 88 MET A O 1
ATOM 697 N N . PHE A 1 89 ? -2.360 10.499 -9.811 1.00 89.56 89 PHE A N 1
ATOM 698 C CA . PHE A 1 89 ? -3.696 10.055 -9.428 1.00 89.56 89 PHE A CA 1
ATOM 699 C C . PHE A 1 89 ? -3.871 10.046 -7.901 1.00 89.56 89 PHE A C 1
ATOM 701 O O . PHE A 1 89 ? -4.848 10.595 -7.398 1.00 89.56 89 PHE A O 1
ATOM 708 N N . HIS A 1 90 ? -2.905 9.507 -7.154 1.00 89.56 90 HIS A N 1
ATOM 709 C CA . HIS A 1 90 ? -2.928 9.513 -5.687 1.00 89.56 90 HIS A CA 1
ATOM 710 C C . HIS A 1 90 ? -2.909 10.922 -5.099 1.00 89.56 90 HIS A C 1
ATOM 712 O O . HIS A 1 90 ? -3.703 11.214 -4.210 1.00 89.56 90 HIS A O 1
ATOM 718 N N . ALA A 1 91 ? -2.095 11.831 -5.642 1.00 89.62 91 ALA A N 1
ATOM 719 C CA . ALA A 1 91 ? -2.063 13.225 -5.201 1.00 89.62 91 ALA A CA 1
ATOM 720 C C . ALA A 1 91 ? -3.421 13.931 -5.383 1.00 89.62 91 ALA A C 1
ATOM 722 O O . ALA A 1 91 ? -3.845 14.698 -4.517 1.00 89.62 91 ALA A O 1
ATOM 723 N N . LEU A 1 92 ? -4.134 13.642 -6.479 1.00 88.62 92 LEU A N 1
ATOM 724 C CA . LEU A 1 92 ? -5.492 14.151 -6.697 1.00 88.62 92 LEU A CA 1
ATOM 725 C C . LEU A 1 92 ? -6.483 13.577 -5.674 1.00 88.62 92 LEU A C 1
ATOM 727 O O . LEU A 1 92 ? -7.317 14.311 -5.143 1.00 88.62 92 LEU A O 1
ATOM 731 N N . MET A 1 93 ? -6.376 12.282 -5.368 1.00 85.88 93 MET A N 1
ATOM 732 C CA . MET A 1 93 ? -7.239 11.618 -4.386 1.00 85.88 93 MET A CA 1
ATOM 733 C C . MET A 1 93 ? -6.961 12.071 -2.946 1.00 85.88 93 MET A C 1
ATOM 735 O O . MET A 1 93 ? -7.903 12.195 -2.160 1.00 85.88 93 MET A O 1
ATOM 739 N N . GLU A 1 94 ? -5.707 12.381 -2.596 1.00 86.75 94 GLU A N 1
ATOM 740 C CA . GLU A 1 94 ? -5.340 12.929 -1.282 1.00 86.75 94 GLU A CA 1
ATOM 741 C C . GLU A 1 94 ? -6.122 14.222 -1.003 1.00 86.75 94 GLU A C 1
ATOM 743 O O . GLU A 1 94 ? -6.707 14.370 0.073 1.00 86.75 94 GLU A O 1
ATOM 748 N N . GLY A 1 95 ? -6.197 15.115 -1.998 1.00 84.44 95 GLY A N 1
ATOM 749 C CA . GLY A 1 95 ? -6.851 16.424 -1.901 1.00 84.44 95 GLY A CA 1
ATOM 750 C C . GLY A 1 95 ? -8.369 16.439 -2.114 1.00 84.44 95 GLY A C 1
ATOM 751 O O . GLY A 1 95 ? -8.992 17.479 -1.901 1.00 84.44 95 GLY A O 1
ATOM 752 N N . ALA A 1 96 ? -8.983 15.327 -2.528 1.00 85.12 96 ALA A N 1
ATOM 753 C CA . ALA A 1 96 ? -10.428 15.264 -2.749 1.00 85.12 96 ALA A CA 1
ATOM 754 C C . ALA A 1 96 ? -11.213 15.531 -1.441 1.00 85.12 96 ALA A C 1
ATOM 756 O O . ALA A 1 96 ? -10.705 15.283 -0.349 1.00 85.12 96 ALA A O 1
ATOM 757 N N . PRO A 1 97 ? -12.472 15.985 -1.468 1.00 82.12 97 PRO A N 1
ATOM 758 C CA . PRO A 1 97 ? -13.298 15.954 -0.261 1.00 82.12 97 PRO A CA 1
ATOM 759 C C . PRO A 1 97 ? -13.555 14.498 0.197 1.00 82.12 97 PRO A C 1
ATOM 761 O O . PRO A 1 97 ? -13.420 13.559 -0.600 1.00 82.12 97 PRO A O 1
ATOM 764 N N . PRO A 1 98 ? -13.897 14.255 1.475 1.00 78.25 98 PRO A N 1
ATOM 765 C CA . PRO A 1 98 ? -14.466 12.980 1.907 1.00 78.25 98 PRO A CA 1
ATOM 766 C C . PRO A 1 98 ? -15.712 12.631 1.087 1.00 78.25 98 PRO A C 1
ATOM 768 O O . PRO A 1 98 ? -16.477 13.517 0.701 1.00 78.25 98 PRO A O 1
ATOM 771 N N . VAL A 1 99 ? -15.916 11.343 0.810 1.00 81.69 99 VAL A N 1
ATOM 772 C CA . VAL A 1 99 ? -17.130 10.890 0.121 1.00 81.69 99 VAL A CA 1
ATOM 773 C C . VAL A 1 99 ? -18.328 11.121 1.055 1.00 81.69 99 VAL A C 1
ATOM 775 O O . VAL A 1 99 ? -18.228 10.790 2.241 1.00 81.69 99 VAL A O 1
ATOM 778 N N . PRO A 1 100 ? -19.455 11.679 0.569 1.00 81.19 100 PRO A N 1
ATOM 779 C CA . PRO A 1 100 ? -20.648 11.853 1.389 1.00 81.19 100 PRO A CA 1
ATOM 780 C C . PRO A 1 100 ? -21.068 10.549 2.079 1.00 81.19 100 PRO A C 1
ATOM 782 O O . PRO A 1 100 ? -21.107 9.493 1.451 1.00 81.19 100 PRO A O 1
ATOM 785 N N . GLY A 1 101 ? -21.383 10.634 3.373 1.00 82.62 101 GLY A N 1
ATOM 786 C CA . GLY A 1 101 ? -21.781 9.487 4.197 1.00 82.62 101 GLY A CA 1
ATOM 787 C C . GLY A 1 101 ? -20.632 8.757 4.896 1.00 82.62 101 GLY A C 1
ATOM 788 O O . GLY A 1 101 ? -20.893 7.864 5.693 1.00 82.62 101 GLY A O 1
ATOM 789 N N . TRP A 1 102 ? -19.372 9.119 4.647 1.00 86.62 102 TRP A N 1
ATOM 790 C CA . TRP A 1 102 ? -18.257 8.622 5.457 1.00 86.62 102 TRP A CA 1
ATOM 791 C C . TRP A 1 102 ? -18.189 9.375 6.78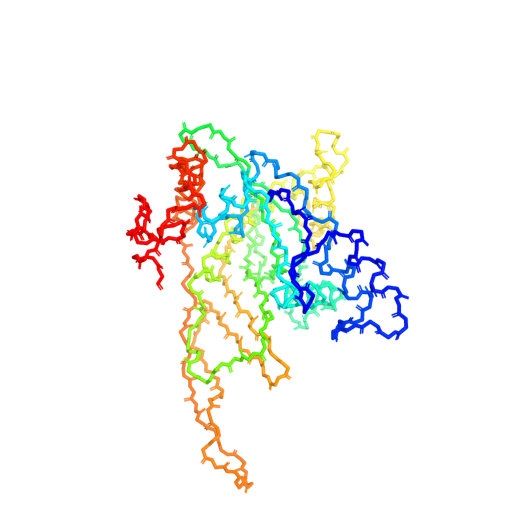8 1.00 86.62 102 TRP A C 1
ATOM 793 O O . TRP A 1 102 ? -18.283 10.602 6.795 1.00 86.62 102 TRP A O 1
ATOM 803 N N . LEU A 1 103 ? -17.974 8.658 7.897 1.00 86.88 103 LEU A N 1
ATOM 804 C CA . LEU A 1 103 ? -17.778 9.276 9.215 1.00 86.88 103 LEU A CA 1
ATOM 805 C C . LEU A 1 103 ? -16.431 10.007 9.305 1.00 86.88 103 LEU A C 1
ATOM 807 O O . LEU A 1 103 ? -16.322 11.050 9.940 1.00 86.88 103 LEU A O 1
ATOM 811 N N . GLY A 1 104 ? -15.414 9.481 8.622 1.00 88.56 104 GLY A N 1
ATOM 812 C CA . GLY A 1 104 ? -14.070 10.042 8.578 1.00 88.56 104 GLY A CA 1
ATOM 813 C C . GLY A 1 104 ? -13.196 9.338 7.543 1.00 88.56 104 GLY A C 1
ATOM 814 O O . GLY A 1 104 ? -13.508 8.234 7.088 1.00 88.56 104 GLY A O 1
ATOM 815 N N . ALA A 1 105 ? -12.101 9.989 7.145 1.00 92.38 105 ALA A N 1
ATOM 816 C CA . ALA A 1 105 ? -11.139 9.443 6.191 1.00 92.38 105 ALA A CA 1
ATOM 817 C C . ALA A 1 105 ? -9.717 9.868 6.556 1.00 92.38 105 ALA A C 1
ATOM 819 O O . ALA A 1 105 ? -9.395 11.049 6.477 1.00 92.38 105 ALA A O 1
ATOM 820 N N . ILE A 1 106 ? -8.852 8.916 6.886 1.00 92.75 106 ILE A N 1
ATOM 821 C CA . ILE A 1 106 ? -7.418 9.151 7.051 1.00 92.75 106 ILE A CA 1
ATOM 822 C C . ILE A 1 106 ? -6.746 8.880 5.707 1.00 92.75 106 ILE A C 1
ATOM 824 O O . ILE A 1 106 ? -6.870 7.781 5.174 1.00 92.75 106 ILE A O 1
ATOM 828 N N . ARG A 1 107 ? -6.018 9.852 5.152 1.00 93.69 107 ARG A N 1
ATOM 829 C CA . ARG A 1 107 ? -5.398 9.713 3.824 1.00 93.69 107 ARG A CA 1
ATOM 830 C C . ARG A 1 107 ? -3.906 9.935 3.845 1.00 93.69 107 ARG A C 1
ATOM 832 O O . ARG A 1 107 ? -3.423 10.875 4.484 1.00 93.69 107 ARG A O 1
ATOM 839 N N . GLU A 1 108 ? -3.195 9.087 3.105 1.00 91.44 108 GLU A N 1
ATOM 840 C CA . GLU A 1 108 ? -1.771 9.258 2.818 1.00 91.44 108 GLU A CA 1
ATOM 841 C C . GLU A 1 108 ? -0.931 9.487 4.095 1.00 91.44 108 GLU A C 1
ATOM 843 O O . GLU A 1 108 ? 0.014 10.289 4.129 1.00 91.44 108 GLU A O 1
ATOM 848 N N . VAL A 1 109 ? -1.303 8.799 5.181 1.00 93.31 109 VAL A N 1
ATOM 849 C CA . VAL A 1 109 ? -0.588 8.830 6.462 1.00 93.31 109 VAL A CA 1
ATOM 850 C C . VAL A 1 109 ? 0.416 7.690 6.485 1.00 93.31 109 VAL A C 1
ATOM 852 O O . VAL A 1 109 ? 0.067 6.531 6.261 1.00 93.31 109 VAL A O 1
ATOM 855 N N . ARG A 1 110 ? 1.680 8.026 6.754 1.00 95.12 110 ARG A N 1
ATOM 856 C CA . ARG A 1 110 ? 2.746 7.038 6.889 1.00 95.12 110 ARG A CA 1
ATOM 857 C C . ARG A 1 110 ? 2.784 6.540 8.331 1.00 95.12 110 ARG A C 1
ATOM 859 O O . ARG A 1 110 ? 2.891 7.319 9.268 1.00 95.12 110 ARG A O 1
ATOM 866 N N . MET A 1 111 ? 2.711 5.235 8.502 1.00 95.88 111 MET A N 1
ATOM 867 C CA . MET A 1 111 ? 2.684 4.574 9.801 1.00 95.88 111 MET A CA 1
ATOM 868 C C . MET A 1 111 ? 3.794 3.526 9.856 1.00 95.88 111 MET A C 1
ATOM 870 O O . MET A 1 111 ? 4.188 3.006 8.810 1.00 95.88 111 MET A O 1
ATOM 874 N N . SER A 1 112 ? 4.329 3.259 11.047 1.00 95.94 112 SER A N 1
ATOM 875 C CA . SER A 1 112 ? 5.454 2.341 11.258 1.00 95.94 112 SER A CA 1
ATOM 876 C C . SER A 1 112 ? 5.181 1.439 12.449 1.00 95.94 112 SER A C 1
ATOM 878 O O . SER A 1 112 ? 4.869 1.939 13.528 1.00 95.94 112 SER A O 1
ATOM 880 N N . ILE A 1 113 ? 5.355 0.133 12.268 1.00 96.44 113 ILE A N 1
ATOM 881 C CA . ILE A 1 113 ? 5.321 -0.845 13.360 1.00 96.44 113 ILE A CA 1
ATOM 882 C C . ILE A 1 113 ? 6.653 -1.591 13.460 1.00 96.44 113 ILE A C 1
ATOM 884 O O . ILE A 1 113 ? 7.290 -1.848 12.434 1.00 96.44 113 ILE A O 1
ATOM 888 N N . PRO A 1 114 ? 7.077 -1.982 14.672 1.00 97.12 114 PRO A N 1
ATOM 889 C CA . PRO A 1 114 ? 8.200 -2.889 14.840 1.00 97.12 114 PRO A CA 1
ATOM 890 C C . PRO A 1 114 ? 7.789 -4.330 14.502 1.00 97.12 114 PRO A C 1
ATOM 892 O O . PRO A 1 114 ? 6.824 -4.868 15.050 1.00 97.12 114 PRO A O 1
ATOM 895 N N . ILE A 1 115 ? 8.564 -4.991 13.646 1.00 97.75 115 ILE A N 1
ATOM 896 C CA . ILE A 1 115 ? 8.437 -6.420 13.347 1.00 97.75 115 ILE A CA 1
ATOM 897 C C . ILE A 1 115 ? 9.618 -7.153 13.971 1.00 97.75 115 ILE A C 1
ATOM 899 O O . ILE A 1 115 ? 10.773 -6.863 13.661 1.00 97.75 115 ILE A O 1
ATOM 903 N N . LYS A 1 116 ? 9.339 -8.106 14.862 1.00 97.69 116 LYS A N 1
ATOM 904 C CA . LYS A 1 116 ? 10.373 -8.972 15.431 1.00 97.69 116 LYS A CA 1
ATOM 905 C C . LYS A 1 116 ? 10.716 -10.042 14.405 1.00 97.69 116 LYS A C 1
ATOM 907 O O . LYS A 1 116 ? 9.831 -10.762 13.962 1.00 97.69 116 LYS A O 1
ATOM 912 N N . THR A 1 117 ? 11.989 -10.140 14.053 1.00 97.31 117 THR A N 1
ATOM 913 C CA . THR A 1 117 ? 12.521 -11.138 13.121 1.00 97.31 117 THR A CA 1
ATOM 914 C C . THR A 1 117 ? 13.662 -11.906 13.780 1.00 97.31 117 THR A C 1
ATOM 916 O O . THR A 1 117 ? 14.184 -11.489 14.820 1.00 97.31 117 THR A O 1
ATOM 919 N N . ARG A 1 118 ? 14.121 -12.991 13.151 1.00 96.94 118 ARG A N 1
ATOM 920 C CA . ARG A 1 118 ? 15.356 -13.683 13.566 1.00 96.94 118 ARG A CA 1
ATOM 921 C C . ARG A 1 118 ? 16.623 -12.817 13.463 1.00 96.94 118 ARG A C 1
ATOM 923 O O . ARG A 1 118 ? 17.624 -13.144 14.089 1.00 96.94 118 ARG A O 1
ATOM 930 N N . TYR A 1 119 ? 16.565 -11.718 12.711 1.00 94.75 119 TYR A N 1
ATOM 931 C CA . TYR A 1 119 ? 17.652 -10.753 12.516 1.00 94.75 119 TYR A CA 1
ATOM 932 C C . TYR A 1 119 ? 17.546 -9.530 13.445 1.00 94.75 119 TYR A C 1
ATOM 934 O O . TYR A 1 119 ? 18.285 -8.563 13.292 1.00 94.75 119 TYR A O 1
ATOM 942 N N . GLY A 1 120 ? 16.616 -9.546 14.406 1.00 95.94 120 GLY A N 1
ATOM 943 C CA . GLY A 1 120 ? 16.329 -8.420 15.294 1.00 95.94 120 GLY A CA 1
ATOM 944 C C . GLY A 1 120 ? 15.006 -7.726 14.969 1.00 95.94 120 GLY A C 1
ATOM 945 O O . GLY A 1 120 ? 14.160 -8.250 14.241 1.00 95.94 120 GLY A O 1
ATOM 946 N N . THR A 1 121 ? 14.791 -6.550 15.558 1.00 96.31 121 THR A N 1
ATOM 947 C CA . THR A 1 121 ? 13.565 -5.770 15.341 1.00 96.31 121 THR A CA 1
ATOM 948 C C . THR A 1 121 ? 13.737 -4.857 14.134 1.00 96.31 121 THR A C 1
ATOM 950 O O . THR A 1 121 ? 14.570 -3.957 14.161 1.00 96.31 121 THR A O 1
ATOM 953 N N . MET A 1 122 ? 12.910 -5.060 13.113 1.00 96.00 122 MET A N 1
ATOM 954 C CA . MET A 1 122 ? 12.891 -4.269 11.883 1.00 96.00 122 MET A CA 1
ATOM 955 C C . MET A 1 122 ? 11.718 -3.287 11.890 1.00 96.00 122 MET A C 1
ATOM 957 O O . MET A 1 122 ? 10.696 -3.545 12.527 1.00 96.00 122 MET A O 1
ATOM 961 N N . GLN A 1 123 ? 11.829 -2.167 11.175 1.00 96.00 123 GLN A N 1
ATOM 962 C CA . GLN A 1 123 ? 10.724 -1.218 11.020 1.00 96.00 123 GLN A CA 1
ATOM 963 C C . GLN A 1 123 ? 9.919 -1.545 9.766 1.00 96.00 123 GLN A C 1
ATOM 965 O O . GLN A 1 123 ? 10.458 -1.567 8.663 1.00 96.00 123 GLN A O 1
ATOM 970 N N . PHE A 1 124 ? 8.613 -1.755 9.911 1.00 97.25 124 PHE A N 1
ATOM 971 C CA . PHE A 1 124 ? 7.706 -1.939 8.784 1.00 97.25 124 PHE A CA 1
ATOM 972 C C . PHE A 1 124 ? 6.820 -0.711 8.609 1.00 97.25 124 PHE A C 1
ATOM 974 O O . PHE A 1 124 ? 5.920 -0.447 9.407 1.00 97.25 124 PHE A O 1
ATOM 981 N N . ARG A 1 125 ? 7.097 0.051 7.549 1.00 96.00 125 ARG A N 1
ATOM 982 C CA . ARG A 1 125 ? 6.433 1.303 7.204 1.00 96.00 125 ARG A CA 1
ATOM 983 C C . ARG A 1 125 ? 5.439 1.111 6.072 1.00 96.00 125 ARG A C 1
ATOM 985 O O . ARG A 1 125 ? 5.791 0.686 4.973 1.00 96.00 125 ARG A O 1
ATOM 992 N N . ALA A 1 126 ? 4.208 1.535 6.305 1.00 96.12 126 ALA A N 1
ATOM 993 C CA . ALA A 1 126 ? 3.158 1.553 5.301 1.00 96.12 126 ALA A CA 1
ATOM 994 C C . ALA A 1 126 ? 2.567 2.954 5.143 1.00 96.12 126 ALA A C 1
ATOM 996 O O . ALA A 1 126 ? 2.584 3.767 6.065 1.00 96.12 126 ALA A O 1
ATOM 997 N N . LYS A 1 127 ? 2.035 3.228 3.953 1.00 95.56 127 LYS A N 1
ATOM 998 C CA . LYS A 1 127 ? 1.254 4.424 3.647 1.00 95.56 127 LYS A CA 1
ATOM 999 C C . LYS A 1 127 ? 0.047 3.945 2.850 1.00 95.56 127 LYS A C 1
ATOM 1001 O O . LYS A 1 127 ? 0.194 3.616 1.681 1.00 95.56 127 LYS A O 1
ATOM 1006 N N . SER A 1 128 ? -1.085 3.799 3.529 1.00 95.31 128 SER A N 1
ATOM 1007 C CA . SER A 1 128 ? -2.351 3.478 2.870 1.00 95.31 128 SER A CA 1
ATOM 1008 C C . SER A 1 128 ? -2.854 4.717 2.139 1.00 95.31 128 SER A C 1
ATOM 1010 O O . SER A 1 128 ? -2.756 5.818 2.691 1.00 95.31 128 SER A O 1
ATOM 1012 N N . ASP A 1 129 ? -3.448 4.534 0.962 1.00 95.31 129 ASP A N 1
ATOM 1013 C CA . ASP A 1 129 ? -4.037 5.644 0.210 1.00 95.31 129 ASP A CA 1
ATOM 1014 C C . ASP A 1 129 ? -5.183 6.268 1.019 1.00 95.31 129 ASP A C 1
ATOM 1016 O O . ASP A 1 129 ? -5.234 7.482 1.236 1.00 95.31 129 ASP A O 1
ATOM 1020 N N . CYS A 1 130 ? -6.082 5.425 1.546 1.00 95.94 130 CYS A N 1
ATOM 1021 C CA . CYS A 1 130 ? -7.173 5.867 2.405 1.00 95.94 130 CYS A CA 1
ATOM 1022 C C . CYS A 1 130 ? -7.577 4.813 3.447 1.00 95.94 130 CYS A C 1
ATOM 1024 O O . CYS A 1 130 ? -7.623 3.622 3.163 1.00 95.94 130 CYS A O 1
ATOM 1026 N N . ILE A 1 131 ? -7.931 5.265 4.647 1.00 96.88 131 ILE A N 1
ATOM 1027 C CA . ILE A 1 131 ? -8.578 4.476 5.696 1.00 96.88 131 ILE A CA 1
ATOM 1028 C C . ILE A 1 131 ? -9.894 5.175 6.018 1.00 96.88 131 ILE A C 1
ATOM 1030 O O . ILE A 1 131 ? -9.903 6.318 6.475 1.00 96.88 131 ILE A O 1
ATOM 1034 N N . GLN A 1 132 ? -11.003 4.512 5.724 1.00 95.69 132 GLN A N 1
ATOM 1035 C CA . GLN A 1 132 ? -12.349 4.993 6.000 1.00 95.69 132 GLN A CA 1
ATOM 1036 C C . GLN A 1 132 ? -12.762 4.570 7.412 1.00 95.69 132 GLN A C 1
ATOM 1038 O O . GLN A 1 132 ? -12.640 3.396 7.760 1.00 95.69 132 GLN A O 1
ATOM 1043 N N . VAL A 1 133 ? -13.298 5.505 8.195 1.00 95.94 133 VAL A N 1
ATOM 1044 C CA . VAL A 1 133 ? -13.985 5.187 9.454 1.00 95.94 133 VAL A CA 1
ATOM 1045 C C . VAL A 1 133 ? -15.399 4.724 9.132 1.00 95.94 133 VAL A C 1
ATOM 1047 O O . VAL A 1 133 ? -16.160 5.460 8.494 1.00 95.94 133 VAL A O 1
ATOM 1050 N N . ILE A 1 134 ? -15.717 3.496 9.533 1.00 95.88 134 ILE A N 1
ATOM 1051 C CA . ILE A 1 134 ? -17.017 2.861 9.313 1.00 95.88 134 ILE A CA 1
ATOM 1052 C C . ILE A 1 134 ? -17.937 3.117 10.496 1.00 95.88 134 ILE A C 1
ATOM 1054 O O . ILE A 1 134 ? -19.068 3.550 10.290 1.00 95.88 134 ILE A O 1
ATOM 1058 N N . ASP A 1 135 ? -17.439 2.880 11.706 1.00 96.06 135 ASP A N 1
ATOM 1059 C CA . ASP A 1 135 ? -18.197 3.056 12.938 1.00 96.06 135 ASP A CA 1
ATOM 1060 C C . ASP A 1 135 ? -17.262 3.399 14.103 1.00 96.06 135 ASP A C 1
ATOM 1062 O O . ASP A 1 135 ? -16.084 3.028 14.107 1.00 96.06 135 ASP A O 1
ATOM 1066 N N . THR A 1 136 ? -17.807 4.097 15.093 1.00 96.69 136 THR A N 1
ATOM 1067 C CA . THR A 1 136 ? -17.128 4.433 16.343 1.00 96.69 136 THR A CA 1
ATOM 1068 C C . THR A 1 136 ? -18.069 4.098 17.488 1.00 96.69 136 THR A C 1
ATOM 1070 O O . THR A 1 136 ? -19.078 4.774 17.697 1.00 96.69 136 THR A O 1
ATOM 1073 N N . ARG A 1 137 ? -17.725 3.067 18.259 1.00 97.25 137 ARG A N 1
ATOM 1074 C CA . ARG A 1 137 ? -18.558 2.543 19.343 1.00 97.25 137 ARG A CA 1
ATOM 1075 C C . ARG A 1 137 ? -17.930 2.928 20.686 1.00 97.25 137 ARG A C 1
ATOM 1077 O O . ARG A 1 137 ? -16.927 2.329 21.082 1.00 97.25 137 ARG A O 1
ATOM 1084 N N . PRO A 1 138 ? -18.448 3.966 21.373 1.00 95.00 138 PRO A N 1
ATOM 1085 C CA . PRO A 1 138 ? -17.897 4.393 22.652 1.00 95.00 138 PRO A CA 1
ATOM 1086 C C . PRO A 1 138 ? -18.180 3.336 23.726 1.00 95.00 138 PRO A C 1
ATOM 1088 O O . PRO A 1 138 ? -19.328 2.945 23.923 1.00 95.00 138 PRO A O 1
ATOM 1091 N N . GLY A 1 139 ? -17.133 2.897 24.421 1.00 93.88 139 GLY A N 1
ATOM 1092 C CA . GLY A 1 139 ? -17.226 2.141 25.670 1.00 93.88 139 GLY A CA 1
ATOM 1093 C C . GLY A 1 139 ? -16.756 2.982 26.857 1.00 93.88 139 GLY A C 1
ATOM 1094 O O . GLY A 1 139 ? -16.170 4.051 26.672 1.00 93.88 139 GLY A O 1
ATOM 1095 N N . ASP A 1 140 ? -17.002 2.491 28.073 1.00 90.88 140 ASP A N 1
ATOM 1096 C CA . ASP A 1 140 ? -16.693 3.220 29.314 1.00 90.88 140 ASP A CA 1
ATOM 1097 C C . ASP A 1 140 ? -15.187 3.504 29.478 1.00 90.88 140 ASP A C 1
ATOM 1099 O O . ASP A 1 140 ? -14.802 4.585 29.921 1.00 90.88 140 ASP A O 1
ATOM 1103 N N . GLU A 1 141 ? -14.329 2.559 29.078 1.00 93.56 141 GLU A N 1
ATOM 1104 C CA . GLU A 1 141 ? -12.862 2.681 29.180 1.00 93.56 141 GLU A CA 1
ATOM 1105 C C . GLU A 1 141 ? -12.158 2.707 27.818 1.00 93.56 141 GLU A C 1
ATOM 1107 O O . GLU A 1 141 ? -11.094 3.312 27.663 1.00 93.56 141 GLU A O 1
ATOM 1112 N N . VAL A 1 142 ? -12.738 2.034 26.823 1.00 96.00 142 VAL A N 1
ATOM 1113 C CA . VAL A 1 142 ? -12.134 1.818 25.508 1.00 96.00 142 VAL A CA 1
ATOM 1114 C C . VAL A 1 142 ? -13.170 2.100 24.432 1.00 96.00 142 VAL A C 1
ATOM 1116 O O . VAL A 1 142 ? -14.295 1.614 24.498 1.00 96.00 142 VAL A O 1
ATOM 1119 N N . THR A 1 143 ? -12.790 2.889 23.431 1.00 97.31 143 THR A N 1
ATOM 1120 C CA . THR A 1 143 ? -13.606 3.106 22.230 1.00 97.31 143 THR A CA 1
ATOM 1121 C C . THR A 1 143 ? -13.213 2.097 21.156 1.00 97.31 143 THR A C 1
ATOM 1123 O O . THR A 1 143 ? -12.029 1.949 20.853 1.00 97.31 143 THR A O 1
ATOM 1126 N N . GLU A 1 144 ? -14.183 1.414 20.557 1.00 98.06 144 GLU A N 1
ATOM 1127 C CA . GLU A 1 144 ? -13.938 0.580 19.380 1.00 98.06 144 GLU A CA 1
ATOM 1128 C C . GLU A 1 144 ? -14.082 1.427 18.110 1.00 98.06 144 GLU A C 1
ATOM 1130 O O . GLU A 1 144 ? -15.047 2.177 17.956 1.00 98.06 144 GLU A O 1
ATOM 1135 N N . LEU A 1 145 ? -13.106 1.321 17.211 1.00 97.94 145 LEU A N 1
ATOM 1136 C CA . LEU A 1 145 ? -13.057 2.031 15.939 1.00 97.94 145 LEU A CA 1
ATOM 1137 C C . LEU A 1 145 ? -13.015 1.014 14.800 1.00 97.94 145 LEU A C 1
ATOM 1139 O O . LEU A 1 145 ? -11.995 0.358 14.581 1.00 97.94 145 LEU A O 1
ATOM 1143 N N . ASP A 1 146 ? -14.106 0.919 14.051 1.00 97.94 146 ASP A N 1
ATOM 1144 C CA . ASP A 1 146 ? -14.203 0.028 12.903 1.00 97.94 146 ASP A CA 1
ATOM 1145 C C . ASP A 1 146 ? -13.742 0.772 11.649 1.00 97.94 146 ASP A C 1
ATOM 1147 O O . ASP A 1 146 ? -14.259 1.839 11.302 1.00 97.94 146 ASP A O 1
ATOM 1151 N N . ILE A 1 147 ? -12.751 0.213 10.956 1.00 97.81 147 ILE A N 1
ATOM 1152 C CA . ILE A 1 147 ? -12.147 0.827 9.775 1.00 97.81 147 ILE A CA 1
ATOM 1153 C C . ILE A 1 147 ? -12.223 -0.072 8.546 1.00 97.81 147 ILE A C 1
ATOM 1155 O O . ILE A 1 147 ? -12.146 -1.301 8.624 1.00 97.81 147 ILE A O 1
ATOM 1159 N N . ARG A 1 148 ? -12.282 0.576 7.382 1.00 97.62 148 ARG A N 1
ATOM 1160 C CA . ARG A 1 148 ? -12.027 -0.040 6.082 1.00 97.62 148 ARG A CA 1
ATOM 1161 C C . ARG A 1 148 ? -10.760 0.540 5.481 1.00 97.62 148 ARG A C 1
ATOM 1163 O O . ARG A 1 148 ? -10.582 1.756 5.458 1.00 97.62 148 ARG A O 1
ATOM 1170 N N . VAL A 1 149 ? -9.893 -0.321 4.965 1.00 97.94 149 VAL A N 1
ATOM 1171 C CA . VAL A 1 149 ? -8.636 0.093 4.331 1.00 97.94 149 VAL A CA 1
ATOM 1172 C C . VAL A 1 149 ? -8.764 0.022 2.818 1.00 97.94 149 VAL A C 1
ATOM 1174 O O . VAL A 1 149 ? -9.168 -1.007 2.283 1.00 97.94 149 VAL A O 1
ATOM 1177 N N . LEU A 1 150 ? -8.424 1.117 2.142 1.00 96.62 150 LEU A N 1
ATOM 1178 C CA . LEU A 1 150 ? -8.563 1.284 0.703 1.00 96.62 150 LEU A CA 1
ATOM 1179 C C . LEU A 1 150 ? -7.203 1.564 0.062 1.00 96.62 150 LEU A C 1
ATOM 1181 O O . LEU A 1 150 ? -6.431 2.405 0.533 1.00 96.62 150 LEU A O 1
ATOM 1185 N N . ASP A 1 151 ? -6.963 0.899 -1.061 1.00 96.94 151 ASP A N 1
ATOM 1186 C CA . ASP A 1 151 ? -5.808 1.117 -1.926 1.00 96.94 151 ASP A CA 1
ATOM 1187 C C . ASP A 1 151 ? -6.276 1.260 -3.382 1.00 96.94 151 ASP A C 1
ATOM 1189 O O . ASP A 1 151 ? -7.041 0.445 -3.909 1.00 96.94 151 ASP A O 1
ATOM 1193 N N . TYR A 1 152 ? -5.851 2.342 -4.026 1.00 95.75 152 TYR A N 1
ATOM 1194 C CA . TYR A 1 152 ? -6.201 2.669 -5.396 1.00 95.75 152 TYR A CA 1
ATOM 1195 C C . TYR A 1 152 ? -5.071 2.289 -6.346 1.00 95.75 152 TYR A C 1
ATOM 1197 O O . TYR A 1 152 ? -3.918 2.688 -6.190 1.00 95.75 152 TYR A O 1
ATOM 1205 N N . LYS A 1 153 ? -5.418 1.577 -7.416 1.00 95.06 153 LYS A N 1
ATOM 1206 C CA . LYS A 1 153 ? -4.497 1.163 -8.473 1.00 95.06 153 LYS A CA 1
ATOM 1207 C C . LYS A 1 153 ? -4.839 1.847 -9.782 1.00 95.06 153 LYS A C 1
ATOM 1209 O O . LYS A 1 153 ? -5.920 1.652 -10.332 1.00 95.06 153 LYS A O 1
ATOM 1214 N N . SER A 1 154 ? -3.890 2.599 -10.336 1.00 93.88 154 SER A N 1
ATOM 1215 C CA . SER A 1 154 ? -4.021 3.123 -11.698 1.00 93.88 154 SER A CA 1
ATOM 1216 C C . SER A 1 154 ? -3.508 2.093 -12.708 1.00 93.88 154 SER A C 1
ATOM 1218 O O . SER A 1 154 ? -2.361 1.655 -12.632 1.00 93.88 154 SER A O 1
ATOM 1220 N N . THR A 1 155 ? -4.330 1.721 -13.686 1.00 92.56 155 THR A N 1
ATOM 1221 C CA . THR A 1 155 ? -3.939 0.825 -14.785 1.00 92.56 155 THR A CA 1
ATOM 1222 C C . THR A 1 155 ? -4.299 1.440 -16.136 1.00 92.56 155 THR A C 1
ATOM 1224 O O . THR A 1 155 ? -5.117 2.349 -16.237 1.00 92.56 155 THR A O 1
ATOM 1227 N N . SER A 1 156 ? -3.603 1.035 -17.200 1.00 90.31 156 SER A N 1
ATOM 1228 C CA . SER A 1 156 ? -3.945 1.458 -18.566 1.00 90.31 156 SER A CA 1
ATOM 1229 C C . SER A 1 156 ? -5.289 0.889 -19.010 1.00 90.31 156 SER A C 1
ATOM 1231 O O . SER A 1 156 ? -6.038 1.573 -19.700 1.00 90.31 156 SER A O 1
ATOM 1233 N N . LYS A 1 157 ? -5.588 -0.341 -18.591 1.00 93.06 157 LYS A N 1
ATOM 1234 C CA . LYS A 1 157 ? -6.781 -1.086 -18.970 1.00 93.06 157 LYS A CA 1
ATOM 1235 C C . LYS A 1 157 ? -7.180 -2.021 -17.839 1.00 93.06 157 LYS A C 1
ATOM 1237 O O . LYS A 1 157 ? -6.329 -2.599 -17.164 1.00 93.06 157 LYS A O 1
ATOM 1242 N N . ILE A 1 158 ? -8.481 -2.190 -17.654 1.00 93.69 158 ILE A N 1
ATOM 1243 C CA . ILE A 1 158 ? -9.035 -3.241 -16.803 1.00 93.69 158 ILE A CA 1
ATOM 1244 C C . ILE A 1 158 ? -9.732 -4.219 -17.757 1.00 93.69 158 ILE A C 1
ATOM 1246 O O . ILE A 1 158 ? -10.570 -3.827 -18.566 1.00 93.69 158 ILE A O 1
ATOM 1250 N N . GLU A 1 159 ? -9.385 -5.498 -17.727 1.00 93.31 159 GLU A N 1
ATOM 1251 C CA . GLU A 1 159 ? -10.037 -6.476 -18.605 1.00 93.31 159 GLU A CA 1
ATOM 1252 C C . GLU A 1 159 ? -11.442 -6.823 -18.098 1.00 93.31 159 GLU A C 1
ATOM 1254 O O . GLU A 1 159 ? -11.774 -6.570 -16.938 1.00 93.31 159 GLU A O 1
ATOM 1259 N N . HIS A 1 160 ? -12.323 -7.341 -18.957 1.00 90.12 160 HIS A N 1
ATOM 1260 C CA . HIS A 1 160 ? -13.632 -7.835 -18.496 1.00 90.12 160 HIS A CA 1
ATOM 1261 C C . HIS A 1 160 ? -13.466 -9.089 -17.628 1.00 90.12 160 HIS A C 1
ATOM 1263 O O . HIS A 1 160 ? -14.108 -9.188 -16.586 1.00 90.12 160 HIS A O 1
ATOM 1269 N N . SER A 1 161 ? -12.502 -9.939 -17.994 1.00 92.31 161 SER A N 1
ATOM 1270 C CA . SER A 1 161 ? -12.040 -11.146 -17.295 1.00 92.31 161 SER A CA 1
ATOM 1271 C C . SER A 1 161 ? -11.420 -10.897 -15.918 1.00 92.31 161 SER A C 1
ATOM 1273 O O . SER A 1 161 ? -11.136 -11.859 -15.208 1.00 92.31 161 SER A O 1
ATOM 1275 N N . LYS A 1 162 ? -11.190 -9.640 -15.505 1.00 94.25 162 LYS A N 1
ATOM 1276 C CA . LYS A 1 162 ? -10.656 -9.335 -14.171 1.00 94.25 162 LYS A CA 1
ATOM 1277 C C . LYS A 1 162 ? -11.748 -9.507 -13.112 1.00 94.25 162 LYS A C 1
ATOM 1279 O O . LYS A 1 162 ? -12.323 -8.523 -12.652 1.00 94.25 162 LYS A O 1
ATOM 1284 N N . LEU A 1 163 ? -12.051 -10.753 -12.769 1.00 95.94 163 LEU A N 1
ATOM 1285 C CA . LEU A 1 163 ? -13.062 -11.115 -11.772 1.00 95.94 163 LEU A CA 1
ATOM 1286 C C . LEU A 1 163 ? -12.523 -11.070 -10.339 1.00 95.94 163 LEU A C 1
ATOM 1288 O O . LEU A 1 163 ? -13.307 -11.056 -9.404 1.00 95.94 163 LEU A O 1
ATOM 1292 N N . LYS A 1 164 ? -11.200 -10.968 -10.167 1.00 96.56 164 LYS A N 1
ATOM 1293 C CA . LYS A 1 164 ? -10.531 -10.876 -8.867 1.00 96.56 164 LYS A CA 1
ATOM 1294 C C . LYS A 1 164 ? -9.473 -9.777 -8.834 1.00 96.56 164 LYS A C 1
ATOM 1296 O O . LYS A 1 164 ? -8.855 -9.454 -9.857 1.00 96.56 164 LYS A O 1
ATOM 1301 N N . ALA A 1 165 ? -9.232 -9.230 -7.646 1.00 96.44 165 ALA A N 1
ATOM 1302 C CA . ALA A 1 165 ? -8.069 -8.387 -7.395 1.00 96.44 165 ALA A CA 1
ATOM 1303 C C . ALA A 1 165 ? -6.779 -9.218 -7.470 1.00 96.44 165 ALA A C 1
ATOM 1305 O O . ALA A 1 165 ? -6.764 -10.391 -7.093 1.00 96.44 165 ALA A O 1
ATOM 1306 N N . ASP A 1 166 ? -5.685 -8.600 -7.918 1.00 95.94 166 ASP A N 1
ATOM 1307 C CA . ASP A 1 166 ? -4.377 -9.258 -7.949 1.00 95.94 166 ASP A CA 1
ATOM 1308 C C . ASP A 1 166 ? -3.948 -9.637 -6.529 1.00 95.94 166 ASP A C 1
ATOM 1310 O O . ASP A 1 166 ? -4.141 -8.863 -5.587 1.00 95.94 166 ASP A O 1
ATOM 1314 N N . ARG A 1 167 ? -3.370 -10.833 -6.374 1.00 95.62 167 ARG A N 1
ATOM 1315 C CA . ARG A 1 167 ? -2.996 -11.394 -5.067 1.00 95.62 167 ARG A CA 1
ATOM 1316 C C . ARG A 1 167 ? -2.077 -10.456 -4.283 1.00 95.62 167 ARG A C 1
ATOM 1318 O O . ARG A 1 167 ? -2.284 -10.260 -3.089 1.00 95.62 167 ARG A O 1
ATOM 1325 N N . GLU A 1 168 ? -1.109 -9.840 -4.959 1.00 95.12 168 GLU A N 1
ATOM 1326 C CA . GLU A 1 168 ? -0.206 -8.854 -4.356 1.00 95.12 168 GLU A CA 1
ATOM 1327 C C . GLU A 1 168 ? -0.968 -7.647 -3.801 1.00 95.12 168 GLU A C 1
ATOM 1329 O O . GLU A 1 168 ? -0.717 -7.228 -2.674 1.00 95.12 168 GLU A O 1
ATOM 1334 N N . HIS A 1 169 ? -1.948 -7.122 -4.540 1.00 96.81 169 HIS A N 1
ATOM 1335 C CA . HIS A 1 169 ? -2.752 -5.986 -4.091 1.00 96.81 169 HIS A CA 1
ATOM 1336 C C . HIS A 1 169 ? -3.649 -6.355 -2.905 1.00 96.81 169 HIS A C 1
ATOM 1338 O O . HIS A 1 169 ? -3.760 -5.573 -1.965 1.00 96.81 169 HIS A O 1
ATOM 1344 N N . GLN A 1 170 ? -4.230 -7.561 -2.901 1.00 97.44 170 GLN A N 1
ATOM 1345 C CA . GLN A 1 170 ? -4.977 -8.074 -1.746 1.00 97.44 170 GLN A CA 1
ATOM 1346 C C . GLN A 1 170 ? -4.085 -8.191 -0.504 1.00 97.44 170 GLN A C 1
ATOM 1348 O O . GLN A 1 170 ? -4.473 -7.796 0.595 1.00 97.44 170 GLN A O 1
ATOM 1353 N N . MET A 1 171 ? -2.865 -8.706 -0.666 1.00 97.94 171 MET A N 1
ATOM 1354 C CA . MET A 1 171 ? -1.917 -8.811 0.439 1.00 97.94 171 MET A CA 1
ATOM 1355 C C . MET A 1 171 ? -1.456 -7.427 0.921 1.00 97.94 171 MET A C 1
ATOM 1357 O O . MET A 1 171 ? -1.337 -7.196 2.122 1.00 97.94 171 MET A O 1
ATOM 1361 N N . GLN A 1 172 ? -1.263 -6.479 0.004 1.00 97.38 172 GLN A N 1
ATOM 1362 C CA . GLN A 1 172 ? -0.890 -5.103 0.323 1.00 97.38 172 GLN A CA 1
ATOM 1363 C C . GLN A 1 172 ? -1.928 -4.409 1.214 1.00 97.38 172 GLN A C 1
ATOM 1365 O O . GLN A 1 172 ? -1.550 -3.826 2.230 1.00 97.38 172 GLN A O 1
ATOM 1370 N N . VAL A 1 173 ? -3.225 -4.510 0.898 1.00 98.06 173 VAL A N 1
ATOM 1371 C CA . VAL A 1 173 ? -4.276 -3.920 1.752 1.00 98.06 173 VAL A CA 1
ATOM 1372 C C . VAL A 1 173 ? -4.392 -4.613 3.107 1.00 98.06 173 VAL A C 1
ATOM 1374 O O . VAL A 1 173 ? -4.619 -3.943 4.112 1.00 98.06 173 VAL A O 1
ATOM 1377 N N . ASN A 1 174 ? -4.143 -5.924 3.178 1.00 98.56 174 ASN A N 1
ATOM 1378 C CA . ASN A 1 174 ? -4.043 -6.631 4.456 1.00 98.56 174 ASN A CA 1
ATOM 1379 C C . ASN A 1 174 ? -2.892 -6.078 5.316 1.00 98.56 174 ASN A C 1
ATOM 1381 O O . ASN A 1 174 ? -3.083 -5.792 6.498 1.00 98.56 174 ASN A O 1
ATOM 1385 N N . MET A 1 175 ? -1.709 -5.860 4.727 1.00 98.62 175 MET A N 1
ATOM 1386 C CA . MET A 1 175 ? -0.567 -5.247 5.422 1.00 98.62 175 MET A CA 1
ATOM 1387 C C . MET A 1 175 ? -0.879 -3.832 5.914 1.00 98.62 175 MET A C 1
ATOM 1389 O O . MET A 1 175 ? -0.474 -3.457 7.013 1.00 98.62 175 MET A O 1
ATOM 1393 N N . TYR A 1 176 ? -1.606 -3.042 5.124 1.00 98.50 176 TYR A N 1
ATOM 1394 C CA . TYR A 1 176 ? -2.069 -1.722 5.546 1.00 98.50 176 TYR A CA 1
ATOM 1395 C C . TYR A 1 176 ? -3.036 -1.809 6.732 1.00 98.50 176 TYR A C 1
ATOM 1397 O O . TYR A 1 176 ? -2.883 -1.041 7.679 1.00 98.50 176 TYR A O 1
ATOM 1405 N N . GLY A 1 177 ? -3.960 -2.777 6.724 1.00 98.38 177 GLY A N 1
ATOM 1406 C CA . GLY A 1 177 ? -4.832 -3.086 7.860 1.00 98.38 177 GLY A CA 1
ATOM 1407 C C . GLY A 1 177 ? -4.056 -3.413 9.132 1.00 98.38 177 GLY A C 1
ATOM 1408 O O . GLY A 1 177 ? -4.334 -2.834 10.179 1.00 98.38 177 GLY A O 1
ATOM 1409 N N . LEU A 1 178 ? -3.025 -4.259 9.033 1.00 98.62 178 LEU A N 1
ATOM 1410 C CA . LEU A 1 178 ? -2.137 -4.577 10.156 1.00 98.62 178 LEU A CA 1
ATOM 1411 C C . LEU A 1 178 ? -1.480 -3.329 10.752 1.00 98.62 178 LEU A C 1
ATOM 1413 O O . LEU A 1 178 ? -1.519 -3.133 11.967 1.00 98.62 178 LEU A O 1
ATOM 1417 N N . VAL A 1 179 ? -0.882 -2.488 9.906 1.00 98.31 179 VAL A N 1
ATOM 1418 C CA . VAL A 1 179 ? -0.197 -1.275 10.367 1.00 98.31 179 VAL A CA 1
ATOM 1419 C C . VAL A 1 179 ? -1.193 -0.284 10.974 1.00 98.31 179 VAL A C 1
ATOM 1421 O O . VAL A 1 179 ? -0.927 0.262 12.041 1.00 98.31 179 VAL A O 1
ATOM 1424 N N . ALA A 1 180 ? -2.352 -0.076 10.344 1.00 98.19 180 ALA A N 1
ATOM 1425 C CA . ALA A 1 180 ? -3.387 0.819 10.855 1.00 98.19 180 ALA A CA 1
ATOM 1426 C C . ALA A 1 180 ? -3.895 0.379 12.237 1.00 98.19 180 ALA A C 1
ATOM 1428 O O . ALA A 1 180 ? -3.944 1.199 13.155 1.00 98.19 180 ALA A O 1
ATOM 1429 N N . ALA A 1 181 ? -4.201 -0.913 12.397 1.00 98.31 181 ALA A N 1
ATOM 1430 C CA . ALA A 1 181 ? -4.728 -1.468 13.641 1.00 98.31 181 ALA A CA 1
ATOM 1431 C C . ALA A 1 181 ? -3.775 -1.292 14.833 1.00 98.31 181 ALA A C 1
ATOM 1433 O O . ALA A 1 181 ? -4.218 -1.081 15.958 1.00 98.31 181 ALA A O 1
ATOM 1434 N N . GLN A 1 182 ? -2.463 -1.350 14.589 1.00 98.06 182 GLN A N 1
ATOM 1435 C CA . GLN A 1 182 ? -1.449 -1.201 15.633 1.00 98.06 182 GLN A CA 1
ATOM 1436 C C . GLN A 1 182 ? -1.020 0.257 15.863 1.00 98.06 182 GLN A C 1
ATOM 1438 O O . GLN A 1 182 ? -0.758 0.639 17.001 1.00 98.06 182 GLN A O 1
ATOM 1443 N N . CYS A 1 183 ? -0.935 1.083 14.814 1.00 97.12 183 CYS A N 1
ATOM 1444 C CA . CYS A 1 183 ? -0.418 2.450 14.932 1.00 97.12 183 CYS A CA 1
ATOM 1445 C C . CYS A 1 183 ? -1.459 3.472 15.380 1.00 97.12 183 CYS A C 1
ATOM 1447 O O . CYS A 1 183 ? -1.116 4.358 16.160 1.00 97.12 183 CYS A O 1
ATOM 1449 N N . ILE A 1 184 ? -2.700 3.398 14.885 1.00 97.62 184 ILE A N 1
ATOM 1450 C CA . ILE A 1 184 ? -3.714 4.428 15.163 1.00 97.62 184 ILE A CA 1
ATOM 1451 C C . ILE A 1 184 ? -3.955 4.601 16.675 1.00 97.62 184 ILE A C 1
ATOM 1453 O O . ILE A 1 184 ? -3.897 5.748 17.120 1.00 97.62 184 ILE A O 1
ATOM 1457 N N . PRO A 1 185 ? -4.124 3.534 17.488 1.00 97.94 185 PRO A N 1
ATOM 1458 C CA . PRO A 1 185 ? -4.263 3.678 18.940 1.00 97.94 185 PRO A CA 1
ATOM 1459 C C . PRO A 1 185 ? -3.097 4.434 19.583 1.00 97.94 185 PRO A C 1
ATOM 1461 O O . PRO A 1 185 ? -3.298 5.349 20.377 1.00 97.94 185 PRO A O 1
ATOM 1464 N N . LEU A 1 186 ? -1.866 4.089 19.193 1.00 97.06 186 LEU A N 1
ATOM 1465 C CA . LEU A 1 186 ? -0.656 4.717 19.722 1.00 97.06 186 LEU A CA 1
ATOM 1466 C C . LEU A 1 186 ? -0.565 6.189 19.311 1.00 97.06 186 LEU A C 1
ATOM 1468 O O . LEU A 1 186 ? -0.187 7.032 20.116 1.00 97.06 186 LEU A O 1
ATOM 1472 N N . TYR A 1 187 ? -0.930 6.511 18.070 1.00 97.00 187 TYR A N 1
ATOM 1473 C CA . TYR A 1 187 ? -0.870 7.878 17.558 1.00 97.00 187 TYR A CA 1
ATOM 1474 C C . TYR A 1 187 ? -1.948 8.770 18.180 1.00 97.00 187 TYR A C 1
ATOM 1476 O O . TYR A 1 187 ? -1.694 9.949 18.394 1.00 97.00 187 TYR A O 1
ATOM 1484 N N . LEU A 1 188 ? -3.125 8.234 18.512 1.00 96.75 188 LEU A N 1
ATOM 1485 C CA . LEU A 1 188 ? -4.172 8.980 19.222 1.00 96.75 188 LEU A CA 1
ATOM 1486 C C . LEU A 1 188 ? -3.776 9.340 20.661 1.00 96.75 188 LEU A C 1
ATOM 1488 O O . LEU A 1 188 ? -4.234 10.359 21.175 1.00 96.75 188 LEU A O 1
ATOM 1492 N N . LEU A 1 189 ? -2.909 8.540 21.285 1.00 96.88 189 LEU A N 1
ATOM 1493 C CA . LEU A 1 189 ? -2.370 8.783 22.627 1.00 96.88 189 LEU A CA 1
ATOM 1494 C C . LEU A 1 189 ? -1.074 9.609 22.629 1.00 96.88 189 LEU A C 1
ATOM 1496 O O . LEU A 1 189 ? -0.699 10.153 23.665 1.00 96.88 189 LEU A O 1
ATOM 1500 N N . ALA A 1 190 ? -0.374 9.685 21.497 1.00 95.75 190 ALA A N 1
ATOM 1501 C CA . ALA A 1 190 ? 0.896 10.389 21.392 1.00 95.75 190 ALA A CA 1
ATOM 1502 C C . ALA A 1 190 ? 0.716 11.914 21.401 1.00 95.75 190 ALA A C 1
ATOM 1504 O O . ALA A 1 190 ? -0.187 12.449 20.754 1.00 95.75 190 ALA A O 1
ATOM 1505 N N . ASP A 1 191 ? 1.638 12.616 22.064 1.00 94.81 191 ASP A N 1
ATOM 1506 C CA . ASP A 1 191 ? 1.759 14.069 21.958 1.00 94.81 191 ASP A CA 1
ATOM 1507 C C . ASP A 1 191 ? 2.460 14.433 20.631 1.00 94.81 191 ASP A C 1
ATOM 1509 O O . ASP A 1 191 ? 3.611 14.037 20.412 1.00 94.81 191 ASP A O 1
ATOM 1513 N N . PRO A 1 192 ? 1.806 15.177 19.717 1.00 93.44 192 PRO A N 1
ATOM 1514 C CA . PRO A 1 192 ? 2.416 15.605 18.464 1.00 93.44 192 PRO A CA 1
ATOM 1515 C C . PRO A 1 192 ? 3.576 16.593 18.641 1.00 93.44 192 PRO A C 1
ATOM 1517 O O . PRO A 1 192 ? 4.214 16.922 17.640 1.00 93.44 192 PRO A O 1
ATOM 1520 N N . GLU A 1 193 ? 3.851 17.096 19.842 1.00 94.75 193 GLU A N 1
ATOM 1521 C CA . GLU A 1 193 ? 5.023 17.924 20.136 1.00 94.75 193 GLU A CA 1
ATOM 1522 C C . GLU A 1 193 ? 6.143 17.154 20.858 1.00 94.75 193 GLU A C 1
ATOM 1524 O O . GLU A 1 193 ? 7.183 17.742 21.151 1.00 94.75 193 GLU A O 1
ATOM 1529 N N . ASP A 1 194 ? 6.003 15.835 21.070 1.00 94.12 194 ASP A N 1
ATOM 1530 C CA . ASP A 1 194 ? 7.070 15.019 21.660 1.00 94.12 194 ASP A CA 1
ATOM 1531 C C . ASP A 1 194 ? 8.335 15.044 20.777 1.00 94.12 194 ASP A C 1
ATOM 1533 O O . ASP A 1 194 ? 8.354 14.635 19.604 1.00 94.12 194 ASP A O 1
ATOM 1537 N N . GLU A 1 195 ? 9.425 15.543 21.360 1.00 92.56 195 GLU A N 1
ATOM 1538 C CA . GLU A 1 195 ? 10.733 15.665 20.722 1.00 92.56 195 GLU A CA 1
ATOM 1539 C C . GLU A 1 195 ? 11.369 14.311 20.394 1.00 92.56 195 GLU A C 1
ATOM 1541 O O . GLU A 1 195 ? 12.203 14.236 19.492 1.00 92.56 195 GLU A O 1
ATOM 1546 N N . LYS A 1 196 ? 10.944 13.231 21.064 1.00 93.56 196 LYS A N 1
ATOM 1547 C CA . LYS A 1 196 ? 11.418 11.865 20.801 1.00 93.56 196 LYS A CA 1
ATOM 1548 C C . LYS A 1 196 ? 10.840 11.272 19.520 1.00 93.56 196 LYS A C 1
ATOM 1550 O O . LYS A 1 196 ? 11.399 10.307 18.999 1.00 93.56 196 LYS A O 1
ATOM 1555 N N . LEU A 1 197 ? 9.732 11.816 19.014 1.00 90.12 197 LEU A N 1
ATOM 1556 C CA . LEU A 1 197 ? 9.161 11.388 17.743 1.00 90.12 197 LEU A CA 1
ATOM 1557 C C . LEU A 1 197 ? 9.967 11.976 16.587 1.00 90.12 197 LEU A C 1
ATOM 1559 O O . LEU A 1 197 ? 10.167 13.192 16.503 1.00 90.12 197 LEU A O 1
ATOM 1563 N N . ASP A 1 198 ? 10.357 11.121 15.643 1.00 91.69 198 ASP A N 1
ATOM 1564 C CA . ASP A 1 198 ? 10.942 11.586 14.393 1.00 91.69 198 ASP A CA 1
ATOM 1565 C C . ASP A 1 198 ? 9.940 12.454 13.604 1.00 91.69 198 ASP A C 1
ATOM 1567 O O . ASP A 1 198 ? 8.717 12.367 13.767 1.00 91.69 198 ASP A O 1
ATOM 1571 N N . LEU A 1 199 ? 10.457 13.298 12.708 1.00 89.56 199 LEU A N 1
ATOM 1572 C CA . LEU A 1 199 ? 9.652 14.268 11.961 1.00 89.56 199 LEU A CA 1
ATOM 1573 C C . LEU A 1 199 ? 8.513 13.622 11.149 1.00 89.56 199 LEU A C 1
ATOM 1575 O O . LEU A 1 199 ? 7.453 14.232 10.983 1.00 89.56 199 LEU A O 1
ATOM 1579 N N . VAL A 1 200 ? 8.717 12.412 10.620 1.00 88.94 200 VAL A N 1
ATOM 1580 C CA . VAL A 1 200 ? 7.710 11.699 9.822 1.00 88.94 200 VAL A CA 1
ATOM 1581 C C . VAL A 1 200 ? 6.594 11.193 10.726 1.00 88.94 200 VAL A C 1
ATOM 1583 O O . VAL A 1 200 ? 5.417 11.400 10.410 1.00 88.94 200 VAL A O 1
ATOM 1586 N N . THR A 1 201 ? 6.943 10.592 11.863 1.00 91.50 201 THR A N 1
ATOM 1587 C CA . THR A 1 201 ? 5.971 10.143 12.866 1.00 91.50 201 THR A CA 1
ATOM 1588 C C . THR A 1 201 ? 5.183 11.323 13.423 1.00 91.50 201 THR A C 1
ATOM 1590 O O . THR A 1 201 ? 3.955 11.294 13.404 1.00 91.50 201 THR A O 1
ATOM 1593 N N . ARG A 1 202 ? 5.850 12.431 13.769 1.00 93.44 202 ARG A N 1
ATOM 1594 C CA . ARG A 1 202 ? 5.200 13.656 14.255 1.00 93.44 202 ARG A CA 1
ATOM 1595 C C . ARG A 1 202 ? 4.149 14.202 13.286 1.00 93.44 202 ARG A C 1
ATOM 1597 O O . ARG A 1 202 ? 3.021 14.503 13.674 1.00 93.44 202 ARG A O 1
ATOM 1604 N N . ARG A 1 203 ? 4.493 14.307 11.995 1.00 93.19 203 ARG A N 1
ATOM 1605 C CA . ARG A 1 203 ? 3.547 14.731 10.943 1.00 93.19 203 ARG A CA 1
ATOM 1606 C C . ARG A 1 203 ? 2.356 13.781 10.832 1.00 93.19 203 ARG A C 1
ATOM 1608 O O . ARG A 1 203 ? 1.244 14.227 10.561 1.00 93.19 203 ARG A O 1
ATOM 1615 N N . SER A 1 204 ? 2.594 12.492 11.036 1.00 94.25 204 SER A N 1
ATOM 1616 C CA . SER A 1 204 ? 1.568 11.457 10.948 1.00 94.25 204 SER A CA 1
ATOM 1617 C C . SER A 1 204 ? 0.613 11.507 12.141 1.00 94.25 204 SER A C 1
ATOM 1619 O O . SER A 1 204 ? -0.594 11.488 11.921 1.00 94.25 204 SER A O 1
ATOM 1621 N N . VAL A 1 205 ? 1.121 11.709 13.363 1.00 94.62 205 VAL A N 1
ATOM 1622 C CA . VAL A 1 205 ? 0.308 11.972 14.567 1.00 94.62 205 VAL A CA 1
ATOM 1623 C C . VAL A 1 205 ? -0.579 13.201 14.357 1.00 94.62 205 VAL A C 1
ATOM 1625 O O . VAL A 1 205 ? -1.797 13.098 14.472 1.00 94.62 205 VAL A O 1
ATOM 1628 N N . LYS A 1 206 ? -0.006 14.333 13.915 1.00 95.44 206 LYS A N 1
ATOM 1629 C CA . LYS A 1 206 ? -0.775 15.558 13.613 1.00 95.44 206 LYS A CA 1
ATOM 1630 C C . LYS A 1 206 ? -1.884 15.319 12.582 1.00 95.44 206 LYS A C 1
ATOM 1632 O O . LYS A 1 206 ? -2.990 15.832 12.739 1.00 95.44 206 LYS A O 1
ATOM 1637 N N . LYS A 1 207 ? -1.611 14.540 11.526 1.00 94.06 207 LYS A N 1
ATOM 1638 C CA . LYS A 1 207 ? -2.633 14.160 10.536 1.00 94.06 207 LYS A CA 1
ATOM 1639 C C . LYS A 1 207 ? -3.735 13.304 11.171 1.00 94.06 207 LYS A C 1
ATOM 1641 O O . LYS A 1 207 ? -4.901 13.604 10.947 1.00 94.06 207 LYS A O 1
ATOM 1646 N N . ILE A 1 208 ? -3.397 12.285 11.965 1.00 94.94 208 ILE A N 1
ATOM 1647 C CA . ILE A 1 208 ? -4.393 11.438 12.646 1.00 94.94 208 ILE A CA 1
ATOM 1648 C C . ILE A 1 208 ? -5.271 12.267 13.585 1.00 94.94 208 ILE A C 1
ATOM 1650 O O . ILE A 1 208 ? -6.489 12.180 13.487 1.00 94.94 208 ILE A O 1
ATOM 1654 N N . HIS A 1 209 ? -4.680 13.131 14.415 1.00 95.56 209 HIS A N 1
ATOM 1655 C CA . HIS A 1 209 ? -5.423 14.018 15.320 1.00 95.56 209 HIS A CA 1
ATOM 1656 C C . HIS A 1 209 ? -6.364 14.956 14.565 1.00 95.56 209 HIS A C 1
ATOM 1658 O O . HIS A 1 209 ? -7.481 15.199 15.001 1.00 95.56 209 HIS A O 1
ATOM 1664 N N . LYS A 1 210 ? -5.942 15.451 13.396 1.00 93.69 210 LYS A N 1
ATOM 1665 C CA . LYS A 1 210 ? -6.802 16.253 12.518 1.00 93.69 210 LYS A CA 1
ATOM 1666 C C . LYS A 1 210 ? -7.987 15.449 11.972 1.00 93.69 210 LYS A C 1
ATOM 1668 O O . LYS A 1 210 ? -9.056 16.023 11.786 1.00 93.69 210 LYS A O 1
ATOM 1673 N N . TYR A 1 211 ? -7.789 14.171 11.650 1.00 91.06 211 TYR A N 1
ATOM 1674 C CA . TYR A 1 211 ? -8.832 13.323 11.071 1.00 91.06 211 TYR A CA 1
ATOM 1675 C C . TYR A 1 211 ? -9.783 12.720 12.109 1.00 91.06 211 TYR A C 1
ATOM 1677 O O . TYR A 1 211 ? -10.923 12.452 11.748 1.00 91.06 211 TYR A O 1
ATOM 1685 N N . LEU A 1 212 ? -9.327 12.520 13.349 1.00 93.69 212 LEU A N 1
ATOM 1686 C CA . LEU A 1 212 ? -10.076 11.894 14.449 1.00 93.69 212 LEU A CA 1
ATOM 1687 C C . LEU A 1 212 ? -9.975 12.716 15.753 1.00 93.69 212 LEU A C 1
ATOM 1689 O O . LEU A 1 212 ? -9.515 12.194 16.776 1.00 93.69 212 LEU A O 1
ATOM 1693 N N . PRO A 1 213 ? -10.329 14.014 15.744 1.00 95.50 213 PRO A N 1
ATOM 1694 C CA . PRO A 1 213 ? -10.120 14.899 16.893 1.00 95.50 213 PRO A CA 1
ATOM 1695 C C . PRO A 1 213 ? -10.856 14.435 18.159 1.00 95.50 213 PRO A C 1
ATOM 1697 O O . PRO A 1 213 ? -10.364 14.620 19.267 1.00 95.50 213 PRO A O 1
ATOM 1700 N N . GLU A 1 214 ? -12.011 13.791 18.013 1.00 94.50 214 GLU A N 1
ATOM 1701 C CA . GLU A 1 214 ? -12.843 13.285 19.106 1.00 94.50 214 GLU A CA 1
ATOM 1702 C C . GLU A 1 214 ? -12.276 12.046 19.815 1.00 94.50 214 GLU A C 1
ATOM 1704 O O . GLU A 1 214 ? -12.779 11.666 20.880 1.00 94.50 214 GLU A O 1
ATOM 1709 N N . LEU A 1 215 ? -11.252 11.411 19.233 1.00 95.69 215 LEU A N 1
ATOM 1710 C CA . LEU A 1 215 ? -10.591 10.219 19.770 1.00 95.69 215 LEU A CA 1
ATOM 1711 C C . LEU A 1 215 ? -9.215 10.511 20.382 1.00 95.69 215 LEU A C 1
ATOM 1713 O O . LEU A 1 215 ? -8.614 9.620 20.980 1.00 95.69 215 LEU A O 1
ATOM 1717 N N . VAL A 1 216 ? -8.712 11.743 20.262 1.00 96.62 216 VAL A N 1
ATOM 1718 C CA . VAL A 1 216 ? -7.408 12.128 20.818 1.00 96.62 216 VAL A CA 1
ATOM 1719 C C . VAL A 1 216 ? -7.412 11.972 22.341 1.00 96.62 216 VAL A C 1
ATOM 1721 O O . VAL A 1 216 ? -8.329 12.425 23.026 1.00 96.62 216 VAL A O 1
ATOM 1724 N N . GLY A 1 217 ? -6.380 11.312 22.868 1.00 95.25 217 GLY A N 1
ATOM 1725 C CA . GLY A 1 217 ? -6.231 11.019 24.295 1.00 95.25 217 GLY A CA 1
ATOM 1726 C C . GLY A 1 217 ? -7.104 9.871 24.815 1.00 95.25 217 GLY A C 1
ATOM 1727 O O . GLY A 1 217 ? -7.062 9.590 26.012 1.00 95.25 217 GLY A O 1
ATOM 1728 N N . LYS A 1 218 ? -7.880 9.196 23.956 1.00 96.12 218 LYS A N 1
ATOM 1729 C CA . LYS A 1 218 ? -8.690 8.032 24.341 1.00 96.12 218 LYS A CA 1
ATOM 1730 C C . LYS A 1 218 ? -7.968 6.724 24.038 1.00 96.12 218 LYS A C 1
ATOM 1732 O O . LYS A 1 218 ? -7.268 6.599 23.034 1.00 96.12 218 LYS A O 1
ATOM 1737 N N . SER A 1 219 ? -8.210 5.718 24.872 1.00 97.38 219 SER A N 1
ATOM 1738 C CA . SER A 1 219 ? -7.858 4.332 24.564 1.00 97.38 219 SER A CA 1
ATOM 1739 C C . SER A 1 219 ? -8.777 3.812 23.460 1.00 97.38 219 SER A C 1
ATOM 1741 O O . SER A 1 219 ? -10.000 3.799 23.619 1.00 97.38 219 SER A O 1
ATOM 1743 N N . VAL A 1 220 ? -8.192 3.392 22.338 1.00 97.69 220 VAL A N 1
ATOM 1744 C CA . VAL A 1 220 ? -8.933 2.919 21.162 1.00 97.69 220 VAL A CA 1
ATOM 1745 C C . VAL A 1 220 ? -8.482 1.516 20.771 1.00 97.69 220 VAL A C 1
ATOM 1747 O O . VAL A 1 220 ? -7.284 1.248 20.699 1.00 97.69 220 VAL A O 1
ATOM 1750 N N . ILE A 1 221 ? -9.438 0.638 20.470 1.00 97.88 221 ILE A N 1
ATOM 1751 C CA . ILE A 1 221 ? -9.197 -0.616 19.745 1.00 97.88 221 ILE A CA 1
ATOM 1752 C C . ILE A 1 221 ? -9.633 -0.405 18.302 1.00 97.88 221 ILE A C 1
ATOM 1754 O O . ILE A 1 221 ? -10.748 0.040 18.050 1.00 97.88 221 ILE A O 1
ATOM 1758 N N . VAL A 1 222 ? -8.755 -0.723 17.355 1.00 98.31 222 VAL A N 1
ATOM 1759 C CA . VAL A 1 222 ? -9.051 -0.591 15.927 1.00 98.31 222 VAL A CA 1
ATOM 1760 C C . VAL A 1 222 ? -9.363 -1.956 15.333 1.00 98.31 222 VAL A C 1
ATOM 1762 O O . VAL A 1 222 ? -8.498 -2.832 15.296 1.00 98.31 222 VAL A O 1
ATOM 1765 N N . ASN A 1 223 ? -10.579 -2.109 14.814 1.00 98.19 223 ASN A N 1
ATOM 1766 C CA . ASN A 1 223 ? -11.021 -3.303 14.109 1.00 98.19 223 ASN A CA 1
ATOM 1767 C C . ASN A 1 223 ? -10.978 -3.047 12.602 1.00 98.19 223 ASN A C 1
ATOM 1769 O O . ASN A 1 223 ? -11.646 -2.153 12.084 1.00 98.19 223 ASN A O 1
ATOM 1773 N N . VAL A 1 224 ? -10.208 -3.850 11.870 1.00 98.19 224 VAL A N 1
ATOM 1774 C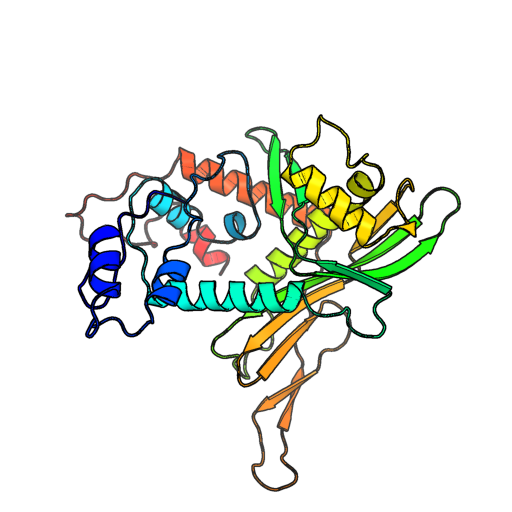 CA . VAL A 1 224 ? -10.248 -3.831 10.403 1.00 98.19 224 VAL A CA 1
ATOM 1775 C C . VAL A 1 224 ? -11.431 -4.684 9.972 1.00 98.19 224 VAL A C 1
ATOM 1777 O O . VAL A 1 224 ? -11.324 -5.906 9.962 1.00 98.19 224 VAL A O 1
ATOM 1780 N N . VAL A 1 225 ? -12.558 -4.048 9.661 1.00 97.69 225 VAL A N 1
ATOM 1781 C CA . VAL A 1 225 ? -13.794 -4.751 9.272 1.00 97.69 225 VAL A CA 1
ATOM 1782 C C . VAL A 1 225 ? -13.869 -4.977 7.764 1.00 97.69 225 VAL A C 1
ATOM 1784 O O . VAL A 1 225 ? -14.424 -5.974 7.315 1.00 97.69 225 VAL A O 1
ATOM 1787 N N . GLY A 1 226 ? -13.211 -4.115 6.981 1.00 97.62 226 GLY A N 1
ATOM 1788 C CA . GLY A 1 226 ? -13.232 -4.201 5.527 1.00 97.62 226 GLY A CA 1
ATOM 1789 C C . GLY A 1 226 ? -11.907 -3.871 4.846 1.00 97.62 226 GLY A C 1
ATOM 1790 O O . GLY A 1 226 ? -11.107 -3.068 5.329 1.00 97.62 226 GLY A O 1
ATOM 1791 N N . LEU A 1 227 ? -11.715 -4.434 3.657 1.00 98.12 227 LEU A N 1
ATOM 1792 C CA . LEU A 1 227 ? -10.641 -4.097 2.726 1.00 98.12 227 LEU A CA 1
ATOM 1793 C C . LEU A 1 227 ? -11.233 -3.722 1.372 1.00 98.12 227 LEU A C 1
ATOM 1795 O O . LEU A 1 227 ? -12.263 -4.264 0.976 1.00 98.12 227 LEU A O 1
ATOM 1799 N N . GLU A 1 228 ? -10.560 -2.832 0.649 1.00 97.31 228 GLU A N 1
ATOM 1800 C CA . GLU A 1 228 ? -10.932 -2.438 -0.703 1.00 97.31 228 GLU A CA 1
ATOM 1801 C C . GLU A 1 228 ? -9.704 -2.218 -1.591 1.00 97.31 228 GLU A C 1
ATOM 1803 O O . GLU A 1 228 ? -8.772 -1.505 -1.221 1.00 97.31 228 GLU A O 1
ATOM 1808 N N . VAL A 1 229 ? -9.748 -2.768 -2.805 1.00 97.50 229 VAL A N 1
ATOM 1809 C CA . VAL A 1 229 ? -8.826 -2.415 -3.889 1.00 97.50 229 VAL A CA 1
ATOM 1810 C C . VAL A 1 229 ? -9.627 -1.819 -5.042 1.00 97.50 229 VAL A C 1
ATOM 1812 O O . VAL A 1 229 ? -10.435 -2.502 -5.682 1.00 97.50 229 VAL A O 1
ATOM 1815 N N . GLY A 1 230 ? -9.386 -0.541 -5.325 1.00 96.19 230 GLY A N 1
ATOM 1816 C CA . GLY A 1 230 ? -10.022 0.192 -6.414 1.00 96.19 230 GLY A CA 1
ATOM 1817 C C . GLY A 1 230 ? -9.100 0.313 -7.622 1.00 96.19 230 GLY A C 1
ATOM 1818 O O . GLY A 1 230 ? -8.137 1.068 -7.591 1.00 96.19 230 GLY A O 1
ATOM 1819 N N . TYR A 1 231 ? -9.405 -0.374 -8.719 1.00 95.81 231 TYR A N 1
ATOM 1820 C CA . TYR A 1 231 ? -8.708 -0.195 -9.991 1.00 95.81 231 TYR A CA 1
ATOM 1821 C C . TYR A 1 231 ? -9.365 0.923 -10.795 1.00 95.81 231 TYR A C 1
ATOM 1823 O O . TYR A 1 231 ? -10.568 0.884 -11.054 1.00 95.81 231 TYR A O 1
ATOM 1831 N N . ALA A 1 232 ? -8.564 1.877 -11.255 1.00 93.50 232 ALA A N 1
ATOM 1832 C CA . ALA A 1 232 ? -8.982 2.954 -12.137 1.00 93.50 232 ALA A CA 1
ATOM 1833 C C . ALA A 1 232 ? -8.223 2.881 -13.470 1.00 93.50 232 ALA A C 1
ATOM 1835 O O . ALA A 1 232 ? -6.990 2.901 -13.509 1.00 93.50 232 ALA A O 1
ATOM 1836 N N . ALA A 1 233 ? -8.975 2.815 -14.566 1.00 91.06 233 ALA A N 1
ATOM 1837 C CA . ALA A 1 233 ? -8.518 3.076 -15.926 1.00 91.06 233 ALA A CA 1
ATOM 1838 C C . ALA A 1 233 ? -9.327 4.243 -16.513 1.00 91.06 233 ALA A C 1
ATOM 1840 O O . ALA A 1 233 ? -10.394 4.580 -16.006 1.00 91.06 233 ALA A O 1
ATOM 1841 N N . MET A 1 234 ? -8.848 4.846 -17.606 1.00 85.00 234 MET A N 1
ATOM 1842 C CA . MET A 1 234 ? -9.534 5.983 -18.247 1.00 85.00 234 MET A CA 1
ATOM 1843 C C . MET A 1 234 ? -10.977 5.658 -18.663 1.00 85.00 234 MET A C 1
ATOM 1845 O O . MET A 1 234 ? -11.846 6.521 -18.628 1.00 85.00 234 MET A O 1
ATOM 1849 N N . GLU A 1 235 ? -11.224 4.414 -19.073 1.00 87.81 235 GLU A N 1
ATOM 1850 C CA . GLU A 1 235 ? -12.506 3.968 -19.629 1.00 87.81 235 GLU A CA 1
ATOM 1851 C C . GLU A 1 235 ? -13.440 3.324 -18.600 1.00 87.81 235 GLU A C 1
ATOM 1853 O O . GLU A 1 235 ? -14.647 3.258 -18.828 1.00 87.81 235 GLU A O 1
ATOM 1858 N N . LYS A 1 236 ? -12.897 2.822 -17.484 1.00 89.44 236 LYS A N 1
ATOM 1859 C CA . LYS A 1 236 ? -13.687 2.162 -16.442 1.00 89.44 236 LYS A CA 1
ATOM 1860 C C . LYS A 1 236 ? -12.955 2.094 -15.106 1.00 89.44 236 LYS A C 1
ATOM 1862 O O . LYS A 1 236 ? -11.727 2.077 -15.057 1.00 89.44 236 LYS A O 1
ATOM 1867 N N . ALA A 1 237 ? -13.731 1.957 -14.039 1.00 92.56 237 ALA A N 1
ATOM 1868 C CA . ALA A 1 237 ? -13.243 1.598 -12.714 1.00 92.56 237 ALA A CA 1
ATOM 1869 C C . ALA A 1 237 ? -13.766 0.211 -12.326 1.00 92.56 237 ALA A C 1
ATOM 1871 O O . ALA A 1 237 ? -14.810 -0.215 -12.815 1.00 92.56 237 ALA A O 1
ATOM 1872 N N . ARG A 1 238 ? -13.043 -0.492 -11.454 1.00 94.38 238 ARG A N 1
ATOM 1873 C CA . ARG A 1 238 ? -13.492 -1.748 -10.844 1.00 94.38 238 ARG A CA 1
ATOM 1874 C C . ARG A 1 238 ? -13.054 -1.796 -9.393 1.00 94.38 238 ARG A C 1
ATOM 1876 O O . ARG A 1 238 ? -11.899 -1.507 -9.096 1.00 94.38 238 ARG A O 1
ATOM 1883 N N . ARG A 1 239 ? -13.966 -2.166 -8.502 1.00 95.31 239 ARG A N 1
ATOM 1884 C CA . ARG A 1 239 ? -13.722 -2.221 -7.060 1.00 95.31 239 ARG A CA 1
ATOM 1885 C C . ARG A 1 239 ? -13.884 -3.653 -6.586 1.00 95.31 239 ARG A C 1
ATOM 1887 O O . ARG A 1 239 ? -14.852 -4.310 -6.949 1.00 95.31 239 ARG A O 1
ATOM 1894 N N . PHE A 1 240 ? -12.937 -4.107 -5.783 1.00 96.62 240 PHE A N 1
ATOM 1895 C CA . PHE A 1 240 ? -13.021 -5.367 -5.057 1.00 96.62 240 PHE A CA 1
ATOM 1896 C C . PHE A 1 240 ? -13.038 -5.021 -3.579 1.00 96.62 240 PHE A C 1
ATOM 1898 O O . PHE A 1 240 ? -12.174 -4.266 -3.138 1.00 96.62 240 PHE A O 1
ATOM 1905 N N . VAL A 1 241 ? -14.006 -5.538 -2.831 1.00 96.88 241 VAL A N 1
ATOM 1906 C CA . VAL A 1 241 ? -14.081 -5.359 -1.376 1.00 96.88 241 VAL A CA 1
ATOM 1907 C C . VAL A 1 241 ? -14.138 -6.711 -0.680 1.00 96.88 241 VAL A C 1
ATOM 1909 O O . VAL A 1 241 ? -14.364 -7.735 -1.320 1.00 96.88 241 VAL A O 1
ATOM 1912 N N . SER A 1 242 ? -13.900 -6.736 0.625 1.00 95.56 242 SER A N 1
ATOM 1913 C CA . SER A 1 242 ? -13.990 -7.964 1.425 1.00 95.56 242 SER A CA 1
ATOM 1914 C C . SER A 1 242 ? -15.406 -8.321 1.884 1.00 95.56 242 SER A C 1
ATOM 1916 O O . SER A 1 242 ? -15.614 -9.408 2.412 1.00 95.56 242 SER A O 1
ATOM 1918 N N . GLU A 1 243 ? -16.372 -7.415 1.726 1.00 91.25 243 GLU A N 1
ATOM 1919 C CA . GLU A 1 243 ? -17.724 -7.548 2.273 1.00 91.25 243 GLU A CA 1
ATOM 1920 C C . GLU A 1 243 ? -18.782 -7.593 1.164 1.00 91.25 243 GLU A C 1
ATOM 1922 O O . GLU A 1 243 ? -18.738 -6.801 0.223 1.00 91.25 243 GLU A O 1
ATOM 1927 N N . GLY A 1 244 ? -19.787 -8.454 1.343 1.00 87.00 244 GLY A N 1
ATOM 1928 C CA . GLY A 1 244 ? -20.976 -8.510 0.492 1.00 87.00 244 GLY A CA 1
ATOM 1929 C C . GLY A 1 244 ? -20.774 -9.198 -0.860 1.00 87.00 244 GLY A C 1
ATOM 1930 O O . GLY A 1 244 ? -19.669 -9.565 -1.253 1.00 87.00 244 GLY A O 1
ATOM 1931 N N . GLU A 1 245 ? -21.885 -9.396 -1.567 1.00 85.50 245 GLU A N 1
ATOM 1932 C CA . GLU A 1 245 ? -21.866 -9.860 -2.953 1.00 85.50 245 GLU A CA 1
ATOM 1933 C C . GLU A 1 245 ? -21.467 -8.702 -3.869 1.00 85.50 245 GLU A C 1
ATOM 1935 O O . GLU A 1 245 ? -22.012 -7.598 -3.780 1.00 85.50 245 GLU A O 1
ATOM 1940 N N . LEU A 1 246 ? -20.508 -8.956 -4.756 1.00 88.06 246 LEU A N 1
ATOM 1941 C CA . LEU A 1 246 ? -19.986 -7.949 -5.664 1.00 88.06 246 LEU A CA 1
ATOM 1942 C C . LEU A 1 246 ? -20.416 -8.258 -7.079 1.00 88.06 246 LEU A C 1
ATOM 1944 O O . LEU A 1 246 ? -20.047 -9.288 -7.634 1.00 88.06 246 LEU A O 1
ATOM 1948 N N . SER A 1 247 ? -21.163 -7.330 -7.667 1.00 88.75 247 SER A N 1
ATOM 1949 C CA . SER A 1 247 ? -21.515 -7.365 -9.078 1.00 88.75 247 SER A CA 1
ATOM 1950 C C . SER A 1 247 ? -21.007 -6.121 -9.798 1.00 88.75 247 SER A C 1
ATOM 1952 O O . SER A 1 247 ? -20.908 -5.032 -9.230 1.00 88.75 247 SER A O 1
ATOM 1954 N N . ASP A 1 248 ? -20.642 -6.300 -11.062 1.00 90.38 248 ASP A N 1
ATOM 1955 C CA . ASP A 1 248 ? -20.208 -5.231 -11.958 1.00 90.38 248 ASP A CA 1
ATOM 1956 C C . ASP A 1 248 ? -20.708 -5.527 -13.380 1.00 90.38 248 ASP A C 1
ATOM 1958 O O . ASP A 1 248 ? -21.156 -6.633 -13.688 1.00 90.38 248 ASP A O 1
ATOM 1962 N N . LYS A 1 249 ? -20.623 -4.537 -14.270 1.00 88.12 249 LYS A N 1
ATOM 1963 C CA . LYS A 1 249 ? -20.908 -4.724 -15.693 1.00 88.12 249 LYS A CA 1
ATOM 1964 C C . LYS A 1 249 ? -19.696 -5.342 -16.380 1.00 88.12 249 LYS A C 1
ATOM 1966 O O . LYS A 1 249 ? -18.575 -4.823 -16.323 1.00 88.12 249 LYS A O 1
ATOM 1971 N N . GLY A 1 250 ? -19.914 -6.452 -17.070 1.00 86.75 250 GLY A N 1
ATOM 1972 C CA . GLY A 1 250 ? -18.905 -7.088 -17.902 1.00 86.75 250 GLY A CA 1
ATOM 1973 C C . GLY A 1 250 ? -18.884 -6.519 -19.322 1.00 86.75 250 GLY A C 1
ATOM 1974 O O . GLY A 1 250 ? -18.827 -5.308 -19.533 1.00 86.75 250 GLY A O 1
ATOM 1975 N N . LYS A 1 251 ? -18.815 -7.388 -20.323 1.00 89.56 251 LYS A N 1
ATOM 1976 C CA . LYS A 1 251 ? -18.880 -7.075 -21.747 1.00 89.56 251 LYS A CA 1
ATOM 1977 C C . LYS A 1 251 ? -20.289 -6.640 -22.170 1.00 89.56 251 LYS A C 1
ATOM 1979 O O . LYS A 1 251 ? -21.297 -7.180 -21.727 1.00 89.56 251 LYS A O 1
ATOM 1984 N N . MET A 1 252 ? -20.352 -5.688 -23.100 1.00 90.38 252 MET A N 1
ATOM 1985 C CA . MET A 1 252 ? -21.600 -5.308 -23.765 1.00 90.38 252 MET A CA 1
ATOM 1986 C C . MET A 1 252 ? -22.075 -6.451 -24.675 1.00 90.38 252 MET A C 1
ATOM 1988 O O . MET A 1 252 ? -21.351 -6.852 -25.592 1.00 90.38 252 MET A O 1
ATOM 1992 N N . THR A 1 253 ? -23.284 -6.956 -24.442 1.00 90.94 253 THR A N 1
ATOM 1993 C CA . THR A 1 253 ? -23.890 -8.063 -25.202 1.00 90.94 253 THR A CA 1
ATOM 1994 C C . THR A 1 253 ? -24.702 -7.557 -26.392 1.00 90.94 253 THR A C 1
ATOM 1996 O O . THR A 1 253 ? -24.698 -8.191 -27.448 1.00 90.94 253 THR A O 1
ATOM 1999 N N . LYS A 1 254 ? -25.331 -6.376 -26.280 1.00 90.06 254 LYS A 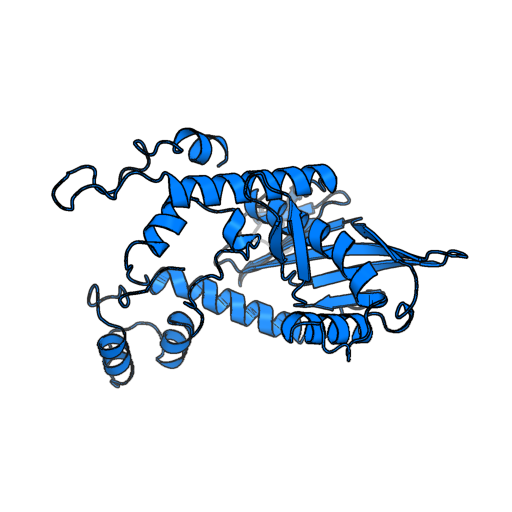N 1
ATOM 2000 C CA . LYS A 1 254 ? -26.039 -5.711 -27.386 1.00 90.06 254 LYS A CA 1
ATOM 2001 C C . LYS A 1 254 ? -25.653 -4.240 -27.506 1.00 90.06 254 LYS A C 1
ATOM 2003 O O . LYS A 1 254 ? -25.716 -3.484 -26.542 1.00 90.06 254 LYS A O 1
ATOM 2008 N N . ARG A 1 255 ? -25.307 -3.827 -28.734 1.00 88.69 255 ARG A N 1
ATOM 2009 C CA . ARG A 1 255 ? -24.983 -2.428 -29.085 1.00 88.69 255 ARG A CA 1
ATOM 2010 C C . ARG A 1 255 ? -26.214 -1.561 -29.388 1.00 88.69 255 ARG A C 1
ATOM 2012 O O . ARG A 1 255 ? -26.070 -0.346 -29.510 1.00 88.69 255 ARG A O 1
ATOM 2019 N N . SER A 1 256 ? -27.397 -2.162 -29.543 1.00 84.69 256 SER A N 1
ATOM 2020 C CA . SER A 1 256 ? -28.666 -1.445 -29.735 1.00 84.69 256 SER A CA 1
ATOM 2021 C C . SER A 1 256 ? -29.053 -0.653 -28.483 1.00 84.69 256 SER A C 1
ATOM 2023 O O . SER A 1 256 ? -28.514 -0.900 -27.412 1.00 84.69 256 SER A O 1
ATOM 2025 N N . ARG A 1 257 ? -29.976 0.310 -28.601 1.00 84.12 257 ARG A N 1
ATOM 2026 C CA . ARG A 1 257 ? -30.542 1.014 -27.437 1.00 84.12 257 ARG A CA 1
ATOM 2027 C C . ARG A 1 257 ? -31.819 0.297 -26.959 1.00 84.12 257 ARG A C 1
ATOM 2029 O O . ARG A 1 257 ? -32.678 0.068 -27.809 1.00 84.12 257 ARG A O 1
ATOM 2036 N N . PRO A 1 258 ? -31.976 -0.005 -25.653 1.00 85.06 258 PRO A N 1
ATOM 2037 C CA . PRO A 1 258 ? -30.997 0.184 -24.576 1.00 85.06 258 PRO A CA 1
ATOM 2038 C C . PRO A 1 258 ? -29.812 -0.787 -24.702 1.00 85.06 258 PRO A C 1
ATOM 2040 O O . PRO A 1 258 ? -29.982 -1.924 -25.134 1.00 85.06 258 PRO A O 1
ATOM 2043 N N . GLN A 1 259 ? -28.612 -0.312 -24.350 1.00 93.06 259 GLN A N 1
ATOM 2044 C CA . GLN A 1 259 ? -27.416 -1.158 -24.332 1.00 93.06 259 GLN A CA 1
ATOM 2045 C C . GLN A 1 259 ? -27.567 -2.218 -23.245 1.00 93.06 259 GLN A C 1
ATOM 2047 O O . GLN A 1 259 ? -27.929 -1.890 -22.115 1.00 93.06 259 GLN A O 1
ATOM 2052 N N . GLU A 1 260 ? -27.236 -3.460 -23.577 1.00 93.25 260 GLU A N 1
ATOM 2053 C CA . GLU A 1 260 ? -27.239 -4.574 -22.631 1.00 93.25 260 GLU A CA 1
ATOM 2054 C C . GLU A 1 260 ? -25.804 -4.983 -22.306 1.00 93.25 260 GLU A C 1
ATOM 2056 O O . GLU A 1 260 ? -24.916 -4.965 -23.168 1.00 93.25 260 GLU A O 1
ATOM 2061 N N . TRP A 1 261 ? -25.590 -5.346 -21.049 1.00 92.44 261 TRP A N 1
ATOM 2062 C CA . TRP A 1 261 ? -24.305 -5.742 -20.493 1.00 92.44 261 TRP A CA 1
ATOM 2063 C C . TRP A 1 261 ? -24.473 -7.088 -19.800 1.00 92.44 261 TRP A C 1
ATOM 2065 O O . TRP A 1 261 ? -25.555 -7.383 -19.298 1.00 92.44 261 TRP A O 1
ATOM 2075 N N . GLU A 1 262 ? -23.427 -7.908 -19.801 1.00 92.81 262 GLU A N 1
ATOM 2076 C CA . GLU A 1 262 ? -23.388 -9.070 -18.915 1.00 92.81 262 GLU A CA 1
ATOM 2077 C C . GLU A 1 262 ? -23.222 -8.592 -17.464 1.00 92.81 262 GLU A C 1
ATOM 2079 O O . GLU A 1 262 ? -22.445 -7.667 -17.197 1.00 92.81 262 GLU A O 1
ATOM 2084 N N . ASP A 1 263 ? -23.933 -9.229 -16.541 1.00 92.56 263 ASP A N 1
ATOM 2085 C CA . ASP A 1 263 ? -23.681 -9.082 -15.113 1.00 92.56 263 ASP A CA 1
ATOM 2086 C C . ASP A 1 263 ? -22.581 -10.073 -14.731 1.00 92.56 263 ASP A C 1
ATOM 2088 O O . ASP A 1 263 ? -22.685 -11.272 -15.003 1.00 92.56 263 ASP A O 1
ATOM 2092 N N . ILE A 1 264 ? -21.499 -9.571 -14.142 1.00 93.31 264 ILE A N 1
ATOM 2093 C CA . ILE A 1 264 ? -20.418 -10.408 -13.619 1.00 93.31 264 ILE A CA 1
ATOM 2094 C C . ILE A 1 264 ? -20.411 -10.353 -12.101 1.00 93.31 264 ILE A C 1
ATOM 2096 O O . ILE A 1 264 ? -20.628 -9.295 -11.516 1.00 93.31 264 ILE A O 1
ATOM 2100 N N . VAL A 1 265 ? -20.098 -11.489 -11.484 1.00 94.31 265 VAL A N 1
ATOM 2101 C CA . VAL A 1 265 ? -19.817 -11.585 -10.051 1.00 94.31 265 VAL A CA 1
ATOM 2102 C C . VAL A 1 265 ? -18.310 -11.446 -9.853 1.00 94.31 265 VAL A C 1
ATOM 2104 O O . VAL A 1 265 ? -17.526 -12.052 -10.588 1.00 94.31 265 VAL A O 1
ATOM 2107 N N . LEU A 1 266 ? -17.904 -10.608 -8.904 1.00 95.25 266 LEU A N 1
ATOM 2108 C CA . LEU A 1 266 ? -16.508 -10.392 -8.546 1.00 95.25 266 LEU A CA 1
ATOM 2109 C C . LEU A 1 266 ? -16.164 -11.166 -7.271 1.00 95.25 266 LEU A C 1
ATOM 2111 O O . LEU A 1 266 ? -16.954 -11.215 -6.329 1.00 95.25 266 LEU A O 1
ATOM 2115 N N . ASP A 1 267 ? -14.951 -11.708 -7.225 1.00 95.69 267 ASP A N 1
ATOM 2116 C CA . ASP A 1 267 ? -14.408 -12.353 -6.037 1.00 95.69 267 ASP A CA 1
ATOM 2117 C C . ASP A 1 267 ? -14.138 -11.303 -4.952 1.00 95.69 267 ASP A C 1
ATOM 2119 O O . ASP A 1 267 ? -13.511 -10.263 -5.199 1.00 95.69 267 ASP A O 1
ATOM 2123 N N . ALA A 1 268 ? -14.578 -11.602 -3.731 1.00 96.62 268 ALA A N 1
ATOM 2124 C CA . ALA A 1 268 ? -14.284 -10.784 -2.566 1.00 96.62 268 ALA A CA 1
ATOM 2125 C C . ALA A 1 268 ? -12.789 -10.835 -2.209 1.00 96.62 268 ALA A C 1
ATOM 2127 O O . ALA A 1 268 ? -12.100 -11.834 -2.429 1.00 96.62 268 ALA A O 1
ATOM 2128 N N . ILE A 1 269 ? -12.286 -9.753 -1.615 1.00 97.00 269 ILE A N 1
ATOM 2129 C CA . ILE A 1 269 ? -10.946 -9.733 -1.022 1.00 97.00 269 ILE A CA 1
ATOM 2130 C C . ILE A 1 269 ? -10.973 -10.527 0.279 1.00 97.00 269 ILE A C 1
ATOM 2132 O O . ILE A 1 269 ? -11.780 -10.255 1.166 1.00 97.00 269 ILE A O 1
ATOM 2136 N N . THR A 1 270 ? -10.029 -11.445 0.451 1.00 96.81 270 THR A N 1
ATOM 2137 C CA . THR A 1 270 ? -9.876 -12.132 1.734 1.00 96.81 270 THR A CA 1
ATOM 2138 C C . THR A 1 270 ? -9.266 -11.188 2.771 1.00 96.81 270 THR A C 1
ATOM 2140 O O . THR A 1 270 ? -8.101 -10.792 2.658 1.00 96.81 270 THR A O 1
ATOM 2143 N N . LEU A 1 271 ? -10.039 -10.854 3.806 1.00 97.75 271 LEU A N 1
ATOM 2144 C CA . LEU A 1 271 ? -9.534 -10.219 5.022 1.00 97.75 271 LEU A CA 1
ATOM 2145 C C . LEU A 1 271 ? -8.842 -11.278 5.887 1.00 97.75 271 LEU A C 1
ATOM 2147 O O . LEU A 1 271 ? -9.482 -12.173 6.436 1.00 97.75 271 LEU A O 1
ATOM 2151 N N . LEU A 1 272 ? -7.518 -11.193 5.978 1.00 97.94 272 LEU A N 1
ATOM 2152 C CA . LEU A 1 272 ? -6.708 -12.104 6.773 1.00 97.94 272 LEU A CA 1
ATOM 2153 C C . LEU A 1 272 ? -6.689 -11.661 8.242 1.00 97.94 272 LEU A C 1
ATOM 2155 O O . LEU A 1 272 ? -6.632 -10.460 8.526 1.00 97.94 272 LEU A O 1
ATOM 2159 N N . PRO A 1 273 ? -6.651 -12.607 9.196 1.00 98.19 273 PRO A N 1
ATOM 2160 C CA . PRO A 1 273 ? -6.398 -12.274 10.589 1.00 98.19 273 PRO A CA 1
ATOM 2161 C C . PRO A 1 273 ? -5.079 -11.507 10.754 1.00 98.19 273 PRO A C 1
ATOM 2163 O O . PRO A 1 273 ? -4.072 -11.841 10.126 1.00 98.19 273 PRO A O 1
ATOM 2166 N N . LEU A 1 274 ? -5.048 -10.527 11.664 1.00 98.12 274 LEU A N 1
ATOM 2167 C CA . LEU A 1 274 ? -3.868 -9.675 11.874 1.00 98.12 274 LEU A CA 1
ATOM 2168 C C . LEU A 1 274 ? -2.594 -10.477 12.173 1.00 98.12 274 LEU A C 1
ATOM 2170 O O . LEU A 1 274 ? -1.526 -10.144 11.665 1.00 98.12 274 LEU A O 1
ATOM 2174 N N . HIS A 1 275 ? -2.701 -11.559 12.950 1.00 98.06 275 HIS A N 1
ATOM 2175 C CA . HIS A 1 275 ? -1.561 -12.425 13.258 1.00 98.06 275 HIS A CA 1
ATOM 2176 C C . HIS A 1 275 ? -1.033 -13.154 12.011 1.00 98.06 275 HIS A C 1
ATOM 2178 O O . HIS A 1 275 ? 0.176 -13.263 11.839 1.00 98.06 275 HIS A O 1
ATOM 2184 N N . THR A 1 276 ? -1.916 -13.596 11.108 1.00 98.31 276 THR A N 1
ATOM 2185 C CA . THR A 1 276 ? -1.533 -14.228 9.837 1.00 98.31 276 THR A CA 1
ATOM 2186 C C . THR A 1 276 ? -0.795 -13.232 8.945 1.00 98.31 276 THR A C 1
ATOM 2188 O O . THR A 1 276 ? 0.272 -13.547 8.418 1.00 98.31 276 THR A O 1
ATOM 2191 N N . THR A 1 277 ? -1.316 -12.007 8.828 1.00 98.38 277 THR A N 1
ATOM 2192 C CA . THR A 1 277 ? -0.658 -10.925 8.083 1.00 98.38 277 THR A CA 1
ATOM 2193 C C . THR A 1 277 ? 0.697 -10.569 8.697 1.00 98.38 277 THR A C 1
ATOM 2195 O O . THR A 1 277 ? 1.665 -10.379 7.965 1.00 98.38 277 THR A O 1
ATOM 2198 N N . TYR A 1 278 ? 0.802 -10.528 10.029 1.00 98.50 278 TYR A N 1
ATOM 2199 C CA . TYR A 1 278 ? 2.067 -10.281 10.726 1.00 98.50 278 TYR A CA 1
ATOM 2200 C C . TYR A 1 278 ? 3.105 -11.358 10.405 1.00 98.50 278 TYR A C 1
ATOM 2202 O O . TYR A 1 278 ? 4.222 -11.025 10.016 1.00 98.50 278 TYR A O 1
ATOM 2210 N N . SER A 1 279 ? 2.737 -12.641 10.503 1.00 98.12 279 SER A N 1
ATOM 2211 C CA . SER A 1 279 ? 3.630 -13.754 10.159 1.00 98.12 279 SER A CA 1
ATOM 2212 C C . SER A 1 279 ? 4.079 -13.702 8.699 1.00 98.12 279 SER A C 1
ATOM 2214 O O . SER A 1 279 ? 5.248 -13.951 8.417 1.00 98.12 279 SER A O 1
ATOM 2216 N N . TYR A 1 280 ? 3.188 -13.324 7.776 1.00 97.75 280 TYR A N 1
ATOM 2217 C CA . TYR A 1 280 ? 3.549 -13.121 6.373 1.00 97.75 280 TYR A CA 1
ATOM 2218 C C . TYR A 1 280 ? 4.572 -11.987 6.202 1.00 97.75 280 TYR A C 1
ATOM 2220 O O . TYR A 1 280 ? 5.586 -12.164 5.529 1.00 97.75 280 TYR A O 1
ATOM 2228 N N . VAL A 1 281 ? 4.333 -10.830 6.834 1.00 97.94 281 VAL A N 1
ATOM 2229 C CA . VAL A 1 281 ? 5.253 -9.681 6.800 1.00 97.94 281 VAL A CA 1
ATOM 2230 C C . VAL A 1 281 ? 6.620 -10.069 7.361 1.00 97.94 281 VAL A C 1
ATOM 2232 O O . VAL A 1 281 ? 7.633 -9.809 6.718 1.00 97.94 281 VAL A O 1
ATOM 2235 N N . GLN A 1 282 ? 6.649 -10.730 8.520 1.00 98.12 282 GLN A N 1
ATOM 2236 C CA . GLN A 1 282 ? 7.878 -11.215 9.141 1.00 98.12 282 GLN A CA 1
ATOM 2237 C C . GLN A 1 282 ? 8.646 -12.149 8.198 1.00 98.12 282 GLN A C 1
ATOM 2239 O O . GLN A 1 282 ? 9.824 -11.912 7.941 1.00 98.12 282 GLN A O 1
ATOM 2244 N N . ALA A 1 283 ? 7.979 -13.165 7.642 1.00 96.38 283 ALA A N 1
ATOM 2245 C CA . ALA A 1 283 ? 8.608 -14.134 6.751 1.00 96.38 283 ALA A CA 1
ATOM 2246 C C . ALA A 1 283 ? 9.206 -13.471 5.502 1.00 96.38 283 ALA A C 1
ATOM 2248 O O . ALA A 1 283 ? 10.331 -13.784 5.124 1.00 96.38 283 ALA A O 1
ATOM 2249 N N . LYS A 1 284 ? 8.501 -12.512 4.888 1.00 95.38 284 LYS A N 1
ATOM 2250 C CA . LYS A 1 284 ? 9.006 -11.797 3.707 1.00 95.38 284 LYS A CA 1
ATOM 2251 C C . LYS A 1 284 ? 10.148 -10.829 4.016 1.00 95.38 284 LYS A C 1
ATOM 2253 O O . LYS A 1 284 ? 11.035 -10.665 3.183 1.00 95.38 284 LYS A O 1
ATOM 2258 N N . ILE A 1 285 ? 10.164 -10.210 5.197 1.00 95.38 285 ILE A N 1
ATOM 2259 C CA . ILE A 1 285 ? 11.322 -9.428 5.654 1.00 95.38 285 ILE A CA 1
ATOM 2260 C C . ILE A 1 285 ? 12.539 -10.346 5.818 1.00 95.38 285 ILE A C 1
ATOM 2262 O O . ILE A 1 285 ? 13.610 -10.039 5.304 1.00 95.38 285 ILE A O 1
ATOM 2266 N N . GLU A 1 286 ? 12.371 -11.488 6.487 1.00 94.69 286 GLU A N 1
ATOM 2267 C CA . GLU A 1 286 ? 13.450 -12.460 6.689 1.00 94.69 286 GLU A CA 1
ATOM 2268 C C . GLU A 1 286 ? 13.955 -13.057 5.367 1.00 94.69 286 GLU A C 1
ATOM 2270 O O . GLU A 1 286 ? 15.161 -13.235 5.210 1.00 94.69 286 GLU A O 1
ATOM 2275 N N . GLU A 1 287 ? 13.061 -13.322 4.410 1.00 91.31 287 GLU A N 1
ATOM 2276 C CA . GLU A 1 287 ? 13.405 -13.758 3.051 1.00 91.31 287 GLU A CA 1
ATOM 2277 C C . GLU A 1 287 ? 14.256 -12.707 2.327 1.00 91.31 287 GLU A C 1
ATOM 2279 O O . GLU A 1 287 ? 15.274 -13.046 1.723 1.00 91.31 287 GLU A O 1
ATOM 2284 N N . LEU A 1 288 ? 13.867 -11.430 2.408 1.00 90.50 288 LEU A N 1
ATOM 2285 C CA . LEU A 1 288 ? 14.585 -10.346 1.745 1.00 90.50 288 LEU A CA 1
ATOM 2286 C C . LEU A 1 288 ? 15.978 -10.126 2.350 1.00 90.50 288 LEU A C 1
ATOM 2288 O O . LEU A 1 288 ? 16.939 -10.011 1.595 1.00 90.50 288 LEU A O 1
ATOM 2292 N N . ILE A 1 289 ? 16.107 -10.143 3.682 1.00 91.69 289 ILE A N 1
ATOM 2293 C CA . ILE A 1 289 ? 17.411 -10.048 4.365 1.00 91.69 289 ILE A CA 1
ATOM 2294 C C . ILE A 1 289 ? 18.291 -11.249 4.002 1.00 91.69 289 ILE A C 1
ATOM 2296 O O . ILE A 1 289 ? 19.449 -11.089 3.628 1.00 91.69 289 ILE A O 1
ATOM 2300 N N . ALA A 1 290 ? 17.734 -12.464 4.036 1.00 90.00 290 ALA A N 1
ATOM 2301 C CA . ALA A 1 290 ? 18.478 -13.662 3.663 1.00 90.00 290 ALA A CA 1
ATOM 2302 C C . ALA A 1 290 ? 18.956 -13.613 2.204 1.00 90.00 290 ALA A C 1
ATOM 2304 O O . ALA A 1 290 ? 20.047 -14.100 1.906 1.00 90.00 290 ALA A O 1
ATOM 2305 N N . ALA A 1 291 ? 18.159 -13.031 1.301 1.00 85.94 291 ALA A N 1
ATOM 2306 C CA . ALA A 1 291 ? 18.559 -12.794 -0.078 1.00 85.94 291 ALA A CA 1
ATOM 2307 C C . ALA A 1 291 ? 19.710 -11.779 -0.154 1.00 85.94 291 ALA A C 1
ATOM 2309 O O . ALA A 1 291 ? 20.695 -12.058 -0.830 1.00 85.94 291 ALA A O 1
ATOM 2310 N N . GLU A 1 292 ? 19.630 -10.652 0.561 1.00 86.06 292 GLU A N 1
ATOM 2311 C CA . GLU A 1 292 ? 20.703 -9.645 0.636 1.00 86.06 292 GLU A CA 1
ATOM 2312 C C . GLU A 1 292 ? 22.046 -10.258 1.088 1.00 86.06 292 GLU A C 1
ATOM 2314 O O . GLU A 1 292 ? 23.085 -9.935 0.513 1.00 86.06 292 GLU A O 1
ATOM 2319 N N . GLU A 1 293 ? 22.018 -11.199 2.038 1.00 86.81 293 GLU A N 1
ATOM 2320 C CA . GLU A 1 293 ? 23.207 -11.887 2.567 1.00 86.81 293 GLU A CA 1
ATOM 2321 C C . GLU A 1 293 ? 23.739 -13.021 1.669 1.00 86.81 293 GLU A C 1
ATOM 2323 O O . GLU A 1 293 ? 24.949 -13.235 1.599 1.00 86.81 293 GLU A O 1
ATOM 2328 N N . ASN A 1 294 ? 22.851 -13.781 1.014 1.00 82.19 294 ASN A N 1
ATOM 2329 C CA . ASN A 1 294 ? 23.190 -15.077 0.400 1.00 82.19 294 ASN A CA 1
ATOM 2330 C C . ASN A 1 294 ? 22.970 -15.142 -1.116 1.00 82.19 294 ASN A C 1
ATOM 2332 O O . ASN A 1 294 ? 23.029 -16.228 -1.701 1.00 82.19 294 ASN A O 1
ATOM 2336 N N . LEU A 1 295 ? 22.671 -14.024 -1.779 1.00 71.50 295 LEU A N 1
ATOM 2337 C CA . LEU A 1 295 ? 22.486 -14.042 -3.225 1.00 71.50 295 LEU A CA 1
ATOM 2338 C C . LEU A 1 295 ? 23.784 -14.464 -3.927 1.00 71.50 295 LEU A C 1
ATOM 2340 O O . LEU A 1 295 ? 24.834 -13.862 -3.691 1.00 71.50 295 LEU A O 1
ATOM 2344 N N . PRO A 1 296 ? 23.732 -15.482 -4.813 1.00 61.31 296 PRO A N 1
ATOM 2345 C CA . PRO A 1 296 ? 24.878 -15.798 -5.643 1.00 61.31 296 PRO A CA 1
ATOM 2346 C C . PRO A 1 296 ? 25.253 -14.557 -6.443 1.00 61.31 296 PRO A C 1
ATOM 2348 O O . PRO A 1 296 ? 24.363 -13.810 -6.872 1.00 61.31 296 PRO A O 1
ATOM 2351 N N . LYS A 1 297 ? 26.566 -14.375 -6.635 1.00 60.84 297 LYS A N 1
ATOM 2352 C CA . LYS A 1 297 ? 27.124 -13.309 -7.468 1.00 60.84 297 LYS A CA 1
ATOM 2353 C C . LYS A 1 297 ? 26.342 -13.220 -8.785 1.00 60.84 297 LYS A C 1
ATOM 2355 O O . LYS A 1 297 ? 25.865 -14.256 -9.270 1.00 60.84 297 LYS A O 1
ATOM 2360 N N . PRO A 1 298 ? 26.187 -12.016 -9.362 1.00 58.75 298 PRO A N 1
ATOM 2361 C CA . PRO A 1 298 ? 25.758 -11.937 -10.750 1.00 58.75 298 PRO A CA 1
ATOM 2362 C C . PRO A 1 298 ? 26.668 -12.862 -11.564 1.00 58.75 298 PRO A C 1
ATOM 2364 O O . PRO A 1 298 ? 27.863 -12.974 -11.282 1.00 58.75 298 PRO A O 1
ATOM 2367 N N . PHE A 1 299 ? 26.077 -13.562 -12.519 1.00 57.72 299 PHE A N 1
ATOM 2368 C CA . PHE A 1 299 ? 26.832 -14.299 -13.526 1.00 57.72 299 PHE A CA 1
ATOM 2369 C C . PHE A 1 299 ? 27.818 -13.338 -14.219 1.00 57.72 299 PHE A C 1
ATOM 2371 O O . PHE A 1 299 ? 27.605 -12.123 -14.192 1.00 57.72 299 PHE A O 1
ATOM 2378 N N . GLU A 1 300 ? 28.901 -13.831 -14.808 1.00 58.56 300 GLU A N 1
ATOM 2379 C CA . GLU A 1 300 ? 29.799 -12.942 -15.560 1.00 58.56 300 GLU A CA 1
ATOM 2380 C C . GLU A 1 300 ? 29.118 -12.501 -16.882 1.00 58.56 300 GLU A C 1
ATOM 2382 O O . GLU A 1 300 ? 28.278 -13.237 -17.411 1.00 58.56 300 GLU A O 1
ATOM 2387 N N . PRO A 1 301 ? 29.398 -11.293 -17.420 1.00 53.19 301 PRO A N 1
ATOM 2388 C CA . PRO A 1 301 ? 28.719 -10.762 -18.613 1.00 53.19 301 PRO A CA 1
ATOM 2389 C C . PRO A 1 301 ? 28.854 -11.623 -19.880 1.00 53.19 301 PRO A C 1
ATOM 2391 O O . PRO A 1 301 ? 28.103 -11.427 -20.835 1.00 53.19 301 PRO A O 1
ATOM 2394 N N . ASP A 1 302 ? 29.833 -12.524 -19.908 1.00 58.50 302 ASP A N 1
ATOM 2395 C CA . ASP A 1 302 ? 30.153 -13.465 -20.979 1.00 58.50 302 ASP A CA 1
ATOM 2396 C C . ASP A 1 302 ? 29.524 -14.857 -20.789 1.00 58.50 302 ASP A C 1
ATOM 2398 O O . ASP A 1 302 ? 29.643 -15.709 -21.670 1.00 58.50 302 ASP A O 1
ATOM 2402 N N . GLU A 1 303 ? 28.804 -15.094 -19.690 1.00 58.53 303 GLU A N 1
ATOM 2403 C CA . GLU A 1 303 ? 28.026 -16.315 -19.506 1.00 58.53 303 GLU A CA 1
ATOM 2404 C C . GLU A 1 303 ? 26.661 -16.190 -20.210 1.00 58.53 303 GLU A C 1
ATOM 2406 O O . GLU A 1 303 ? 25.848 -15.324 -19.886 1.00 58.53 303 GLU A O 1
ATOM 2411 N N . ASP A 1 304 ? 26.347 -17.117 -21.127 1.00 50.44 304 ASP A N 1
ATOM 2412 C CA . ASP A 1 304 ? 25.057 -17.212 -21.855 1.00 50.44 304 ASP A CA 1
ATOM 2413 C C . ASP A 1 304 ? 23.808 -17.256 -20.935 1.00 50.44 304 ASP A C 1
ATOM 2415 O O . ASP A 1 304 ? 22.658 -17.137 -21.378 1.00 50.44 304 ASP A O 1
ATOM 2419 N N . ASP A 1 305 ? 24.024 -17.440 -19.633 1.00 51.25 305 ASP A N 1
ATOM 2420 C CA . ASP A 1 305 ? 23.021 -17.608 -18.591 1.00 51.25 305 ASP A CA 1
ATOM 2421 C C . ASP A 1 305 ? 22.862 -16.377 -17.675 1.00 51.25 305 ASP A C 1
ATOM 2423 O O . ASP A 1 305 ? 22.121 -16.458 -16.690 1.00 51.25 305 ASP A O 1
ATOM 2427 N N . TYR A 1 306 ? 23.464 -15.230 -18.043 1.00 46.22 306 TYR A N 1
ATOM 2428 C CA . TYR A 1 306 ? 23.597 -13.986 -17.259 1.00 46.22 306 TYR A CA 1
ATOM 2429 C C . TYR A 1 306 ? 22.300 -13.463 -16.588 1.00 46.22 306 TYR A C 1
ATOM 2431 O O . TYR A 1 306 ? 22.352 -12.730 -15.599 1.00 46.22 306 TYR A O 1
ATOM 2439 N N . TRP A 1 307 ? 21.117 -13.912 -17.036 1.00 51.84 307 TRP A N 1
ATOM 2440 C CA . TRP A 1 307 ? 19.808 -13.448 -16.553 1.00 51.84 307 TRP A CA 1
ATOM 2441 C C . TRP A 1 307 ? 18.748 -14.527 -16.265 1.00 51.84 307 TRP A C 1
ATOM 2443 O O . TRP A 1 307 ? 17.589 -14.181 -16.014 1.00 51.84 307 TRP A O 1
ATOM 2453 N N . ARG A 1 308 ? 19.058 -15.831 -16.303 1.00 55.84 308 ARG A N 1
ATOM 2454 C CA . ARG A 1 308 ? 17.985 -16.847 -16.241 1.00 55.84 308 ARG A CA 1
ATOM 2455 C C . ARG A 1 308 ? 17.433 -17.038 -14.825 1.00 55.84 308 ARG A C 1
ATOM 2457 O O . ARG A 1 308 ? 18.087 -17.600 -13.949 1.00 55.84 308 ARG A O 1
ATOM 2464 N N . CYS A 1 309 ? 16.181 -16.619 -14.630 1.00 57.88 309 CYS A N 1
ATOM 2465 C CA . CYS A 1 309 ? 15.423 -16.788 -13.386 1.00 57.88 309 CYS A CA 1
ATOM 2466 C C . CYS A 1 309 ? 15.378 -18.260 -12.926 1.00 57.88 309 CYS A C 1
ATOM 2468 O O . CYS A 1 309 ? 15.497 -18.522 -11.737 1.00 57.88 309 CYS A O 1
ATOM 2470 N N . GLU A 1 310 ? 15.318 -19.209 -13.869 1.00 54.81 310 GLU A N 1
ATOM 2471 C CA . GLU A 1 310 ? 15.243 -20.669 -13.653 1.00 54.81 310 GLU A CA 1
ATOM 2472 C C . GLU A 1 310 ? 16.408 -21.269 -12.853 1.00 54.81 310 GLU A C 1
ATOM 2474 O O . GLU A 1 310 ? 16.288 -22.363 -12.312 1.00 54.81 310 GLU A O 1
ATOM 2479 N N . ARG A 1 311 ? 17.545 -20.569 -12.759 1.00 53.06 311 ARG A N 1
ATOM 2480 C CA . ARG A 1 311 ? 18.711 -21.011 -11.973 1.00 53.06 311 ARG A CA 1
ATOM 2481 C C . ARG A 1 311 ? 18.859 -20.270 -10.645 1.00 53.06 311 ARG A C 1
ATOM 2483 O O . ARG A 1 311 ? 19.867 -20.412 -9.958 1.00 53.06 311 ARG A O 1
ATOM 2490 N N . CYS A 1 312 ? 17.873 -19.456 -10.274 1.00 54.56 312 CYS A N 1
ATOM 2491 C CA . CYS A 1 312 ? 17.856 -18.779 -8.989 1.00 54.56 312 CYS A CA 1
ATOM 2492 C C . CYS A 1 312 ? 17.552 -19.779 -7.852 1.00 54.56 312 CYS A C 1
ATOM 2494 O O . CYS A 1 312 ? 16.561 -20.499 -7.948 1.00 54.56 312 CYS A O 1
ATOM 2496 N N . PRO A 1 313 ? 18.301 -19.778 -6.727 1.00 52.81 313 PRO A N 1
ATOM 2497 C CA . PRO A 1 313 ? 18.011 -20.645 -5.577 1.00 52.81 313 PRO A CA 1
ATOM 2498 C C . PRO A 1 313 ? 16.613 -20.456 -4.964 1.00 52.81 313 PRO A C 1
ATOM 2500 O O . PRO A 1 313 ? 16.133 -21.334 -4.255 1.00 52.81 313 PRO A O 1
ATOM 2503 N N . VAL A 1 314 ? 15.957 -19.319 -5.234 1.00 54.94 314 VAL A N 1
ATOM 2504 C CA . VAL A 1 314 ? 14.579 -19.024 -4.805 1.00 54.94 314 VAL A CA 1
ATOM 2505 C C . VAL A 1 314 ? 13.564 -19.058 -5.956 1.00 54.94 314 VAL A C 1
ATOM 2507 O O . VAL A 1 314 ? 12.415 -18.673 -5.759 1.00 54.94 314 VAL A O 1
ATOM 2510 N N . TYR A 1 315 ? 13.952 -19.533 -7.148 1.00 56.94 315 TYR A N 1
ATOM 2511 C CA . TYR A 1 315 ? 13.078 -19.621 -8.327 1.00 56.94 315 TYR A CA 1
ATOM 2512 C C . TYR A 1 315 ? 11.764 -20.342 -8.021 1.00 56.94 315 TYR A C 1
ATOM 2514 O O . TYR A 1 315 ? 10.691 -19.797 -8.270 1.00 56.94 315 TYR A O 1
ATOM 2522 N N . ASP A 1 316 ? 11.847 -21.520 -7.398 1.00 57.81 316 ASP A N 1
ATOM 2523 C CA . ASP A 1 316 ? 10.672 -22.315 -7.042 1.00 57.81 316 ASP A CA 1
ATOM 2524 C C . ASP A 1 316 ? 9.735 -21.574 -6.082 1.00 57.81 316 ASP A C 1
ATOM 2526 O O . ASP A 1 316 ? 8.520 -21.702 -6.203 1.00 57.81 316 ASP A O 1
ATOM 2530 N N . ALA A 1 317 ? 10.269 -20.786 -5.143 1.00 55.75 317 ALA A N 1
ATOM 2531 C CA . ALA A 1 317 ? 9.454 -19.962 -4.251 1.00 55.75 317 ALA A CA 1
ATOM 2532 C C . ALA A 1 317 ? 8.779 -18.814 -5.022 1.00 55.75 317 ALA A C 1
ATOM 2534 O O . ALA A 1 317 ? 7.585 -18.581 -4.859 1.00 55.75 317 ALA A O 1
ATOM 2535 N N . CYS A 1 318 ? 9.507 -18.156 -5.931 1.00 53.94 318 CYS A N 1
ATOM 2536 C CA . CYS A 1 318 ? 8.968 -17.090 -6.775 1.00 53.94 318 CYS A CA 1
ATOM 2537 C C . CYS A 1 318 ? 7.901 -17.577 -7.774 1.00 53.94 318 CYS A C 1
ATOM 2539 O O . CYS A 1 318 ? 6.964 -16.837 -8.057 1.00 53.94 318 CYS A O 1
ATOM 2541 N N . HIS A 1 319 ? 8.019 -18.792 -8.320 1.00 54.78 319 HIS A N 1
ATOM 2542 C CA . HIS A 1 319 ? 7.057 -19.339 -9.288 1.00 54.78 319 HIS A CA 1
ATOM 2543 C C . HIS A 1 319 ? 5.889 -20.103 -8.664 1.00 54.78 319 HIS A C 1
ATOM 2545 O O . HIS A 1 319 ? 4.838 -20.187 -9.288 1.00 54.78 319 HIS A O 1
ATOM 2551 N N . LYS A 1 320 ? 6.023 -20.630 -7.441 1.00 49.34 320 LYS A N 1
ATOM 2552 C CA . LYS A 1 320 ? 4.891 -21.242 -6.721 1.00 49.34 320 LYS A CA 1
ATOM 2553 C C . LYS A 1 320 ? 3.929 -20.207 -6.124 1.00 49.34 320 LYS A C 1
ATOM 2555 O O . LYS A 1 320 ? 2.817 -20.570 -5.747 1.00 49.34 320 LYS A O 1
ATOM 2560 N N . GLU A 1 321 ? 4.347 -18.944 -6.001 1.00 46.47 321 GLU A N 1
ATOM 2561 C CA . GLU A 1 321 ? 3.540 -17.873 -5.397 1.00 46.47 321 GLU A CA 1
ATOM 2562 C C . GLU A 1 321 ? 2.823 -16.942 -6.396 1.00 46.47 321 GLU A C 1
ATOM 2564 O O . GLU A 1 321 ? 1.886 -16.250 -5.975 1.00 46.47 321 GLU A O 1
ATOM 2569 N N . GLY A 1 322 ? 3.209 -16.946 -7.679 1.00 40.66 322 GLY A N 1
ATOM 2570 C CA . GLY A 1 322 ? 2.534 -16.215 -8.768 1.00 40.66 322 GLY A CA 1
ATOM 2571 C C . GLY A 1 322 ? 1.317 -16.949 -9.318 1.00 40.66 322 GLY A C 1
ATOM 2572 O O . GLY A 1 322 ? 0.308 -16.265 -9.605 1.00 40.66 322 GLY A O 1
#